Protein AF-0000000082580791 (afdb_homodimer)

Organism: NCBI:txid2716538

Sequence (186 aa):
MAKKKTNEAKNFKKGYESVFDEIDFLFKNIGKEVIEMETKKIFKRAIALELIASKKHNFLYTEPNRNKTGFSVFIFEKTPELLTDLTKLTQHNMAKKKTNEAKNFKKGYESVFDEIDFLFKNIGKEVIEMETKKIFKRAIALELIASKKHNFLYTEPNRNKTGFSVFIFEKTPELLTDLTKLTQHN

Solvent-accessible surface area (backbone atoms only — not comparable to full-atom values): 10630 Å² total; per-residue (Å²): 128,72,73,64,58,56,54,50,52,50,51,50,49,50,51,49,48,51,50,48,48,48,46,46,44,41,38,48,52,50,59,61,47,55,78,68,83,54,69,38,81,40,66,56,59,73,60,46,50,52,47,48,40,64,70,79,54,56,72,68,49,40,44,76,33,88,88,42,85,95,38,52,28,38,35,25,55,55,43,73,67,52,54,54,52,49,51,58,57,52,71,75,99,130,74,76,64,64,59,60,56,56,54,51,55,53,51,55,52,49,53,52,48,49,50,49,48,44,42,39,48,53,52,58,60,49,55,81,67,83,54,69,39,82,38,67,53,60,73,60,46,50,50,47,50,42,64,70,78,52,56,70,67,48,40,43,76,32,88,88,42,84,95,37,54,30,37,34,25,55,55,44,75,67,51,55,53,52,48,51,59,58,53,71,76,98

Structure (mmCIF, N/CA/C/O backbone):
data_AF-0000000082580791-model_v1
#
loop_
_entity.id
_entity.type
_entity.pdbx_description
1 polymer 'Uncharacterized protein'
#
loop_
_atom_site.group_PDB
_atom_site.id
_atom_site.type_symbol
_atom_site.label_atom_id
_atom_site.label_alt_id
_atom_site.label_comp_id
_atom_site.label_asym_id
_atom_site.label_entity_id
_atom_site.label_seq_id
_atom_site.pdbx_PDB_ins_code
_atom_site.Cartn_x
_atom_site.Cartn_y
_atom_site.Cartn_z
_atom_site.occupancy
_atom_site.B_iso_or_equiv
_atom_site.auth_seq_id
_atom_site.auth_comp_id
_atom_site.auth_asym_id
_atom_site.auth_atom_id
_atom_site.pdbx_PDB_model_num
ATOM 1 N N . MET A 1 1 ? -26.594 -65.938 -29.625 1 26.28 1 MET A N 1
ATOM 2 C CA . MET A 1 1 ? -25.344 -65.188 -29.656 1 26.28 1 MET A CA 1
ATOM 3 C C . MET A 1 1 ? -25.594 -63.656 -29.484 1 26.28 1 MET A C 1
ATOM 5 O O . MET A 1 1 ? -24.641 -62.906 -29.312 1 26.28 1 MET A O 1
ATOM 9 N N . ALA A 1 2 ? -26.844 -63.25 -29.578 1 34.88 2 ALA A N 1
ATOM 10 C CA . ALA A 1 2 ? -27.156 -61.812 -29.688 1 34.88 2 ALA A CA 1
ATOM 11 C C . ALA A 1 2 ? -27.203 -61.156 -28.312 1 34.88 2 ALA A C 1
ATOM 13 O O . ALA A 1 2 ? -27.172 -59.938 -28.203 1 34.88 2 ALA A O 1
ATOM 14 N N . LYS A 1 3 ? -27.438 -61.938 -27.344 1 43.88 3 LYS A N 1
ATOM 15 C CA . LYS A 1 3 ? -27.688 -61.312 -26.062 1 43.88 3 LYS A CA 1
ATOM 16 C C . LYS A 1 3 ? -26.391 -60.812 -25.422 1 43.88 3 LYS A C 1
ATOM 18 O O . LYS A 1 3 ? -26.422 -60.188 -24.359 1 43.88 3 LYS A O 1
ATOM 23 N N . LYS A 1 4 ? -25.266 -61.312 -25.828 1 45.91 4 LYS A N 1
ATOM 24 C CA . LYS A 1 4 ? -24.047 -60.938 -25.125 1 45.91 4 LYS A CA 1
ATOM 25 C C . LYS A 1 4 ? -23.578 -59.562 -25.547 1 45.91 4 LYS A C 1
ATOM 27 O O . LYS A 1 4 ? -22.688 -58.969 -24.922 1 45.91 4 LYS A O 1
ATOM 32 N N . LYS A 1 5 ? -23.984 -59.062 -26.781 1 49.91 5 LYS A N 1
ATOM 33 C CA . LYS A 1 5 ? -23.469 -57.75 -27.203 1 49.91 5 LYS A CA 1
ATOM 34 C C . LYS A 1 5 ? -24.094 -56.625 -26.406 1 49.91 5 LYS A C 1
ATOM 36 O O . LYS A 1 5 ? -23.516 -55.531 -26.297 1 49.9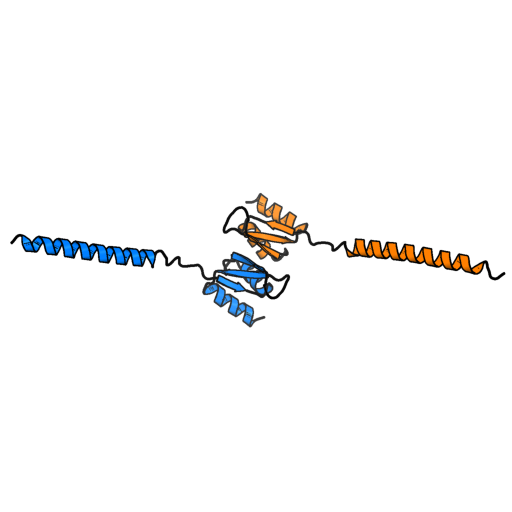1 5 LYS A O 1
ATOM 41 N N . THR A 1 6 ? -25.266 -56.938 -25.891 1 57.41 6 THR A N 1
ATOM 42 C CA . THR A 1 6 ? -25.969 -55.812 -25.312 1 57.41 6 THR A CA 1
ATOM 43 C C . THR A 1 6 ? -25.422 -55.469 -23.922 1 57.41 6 THR A C 1
ATOM 45 O O . THR A 1 6 ? -25.344 -54.312 -23.547 1 57.41 6 THR A O 1
ATOM 48 N N . ASN A 1 7 ? -24.859 -56.5 -23.203 1 52.19 7 ASN A N 1
ATOM 49 C CA . ASN A 1 7 ? -24.344 -56.188 -21.875 1 52.19 7 ASN A CA 1
ATOM 50 C C . ASN A 1 7 ? -23.016 -55.438 -21.953 1 52.19 7 ASN A C 1
ATOM 52 O O . ASN A 1 7 ? -22.719 -54.594 -21.125 1 52.19 7 ASN A O 1
ATOM 56 N N . GLU A 1 8 ? -22.281 -55.812 -23.062 1 50.03 8 GLU A N 1
ATOM 57 C CA . GLU A 1 8 ? -20.969 -55.188 -23.203 1 50.03 8 GLU A CA 1
ATOM 58 C C . GLU A 1 8 ? -21.109 -53.688 -23.547 1 50.03 8 GLU A C 1
ATOM 60 O O . GLU A 1 8 ? -20.375 -52.844 -23.016 1 50.03 8 GLU A O 1
ATOM 65 N N . ALA A 1 9 ? -22.188 -53.375 -24.281 1 55.28 9 ALA A N 1
ATOM 66 C CA . ALA A 1 9 ? -22.406 -51.969 -24.625 1 55.28 9 ALA A CA 1
ATOM 67 C C . ALA A 1 9 ? -22.891 -51.188 -23.406 1 55.28 9 ALA A C 1
ATOM 69 O O . ALA A 1 9 ? -22.5 -50.031 -23.219 1 55.28 9 ALA A O 1
ATOM 70 N N . LYS A 1 10 ? -23.578 -51.875 -22.578 1 55.91 10 LYS A N 1
ATOM 71 C CA . LYS A 1 10 ? -24.047 -51.188 -21.375 1 55.91 10 LYS A CA 1
ATOM 72 C C . LYS A 1 10 ? -22.906 -51.031 -20.359 1 55.91 10 LYS A C 1
ATOM 74 O O . LYS A 1 10 ? -22.797 -50 -19.703 1 55.91 10 LYS A O 1
ATOM 79 N N . ASN A 1 11 ? -22.078 -52.062 -20.266 1 54.59 11 ASN A N 1
ATOM 80 C CA . ASN A 1 11 ? -20.953 -51.938 -19.344 1 54.59 11 ASN A CA 1
ATOM 81 C C . ASN A 1 11 ? -19.906 -50.969 -19.859 1 54.59 11 ASN A C 1
ATOM 83 O O . ASN A 1 11 ? -19.312 -50.219 -19.078 1 54.59 11 ASN A O 1
ATOM 87 N N . PHE A 1 12 ? -19.766 -50.938 -21.234 1 51.72 12 PHE A N 1
ATOM 88 C CA . PHE A 1 12 ? -18.844 -49.969 -21.812 1 51.72 12 PHE A CA 1
ATOM 89 C C . PHE A 1 12 ? -19.375 -48.531 -21.609 1 51.72 12 PHE A C 1
ATOM 91 O O . PHE A 1 12 ? -18.594 -47.625 -21.312 1 51.72 12 PHE A O 1
ATOM 98 N N . LYS A 1 13 ? -20.656 -48.375 -21.703 1 54.16 13 LYS A N 1
ATOM 99 C CA . LYS A 1 13 ? -21.25 -47.062 -21.484 1 54.16 13 LYS A CA 1
ATOM 100 C C . LYS A 1 13 ? -21.172 -46.656 -20.016 1 54.16 13 LYS A C 1
ATOM 102 O O . LYS A 1 13 ? -20.875 -45.5 -19.703 1 54.16 13 LYS A O 1
ATOM 107 N N . LYS A 1 14 ? -21.359 -47.594 -19.156 1 56.81 14 LYS A N 1
ATOM 108 C CA . LYS A 1 14 ? -21.25 -47.312 -17.719 1 56.81 14 LYS A CA 1
ATOM 109 C C . LYS A 1 14 ? -19.797 -47.031 -17.344 1 56.81 14 LYS A C 1
ATOM 111 O O . LYS A 1 14 ? -19.531 -46.125 -16.516 1 56.81 14 LYS A O 1
ATOM 116 N N . GLY A 1 15 ? -18.906 -47.656 -18 1 53.31 15 GLY A N 1
ATOM 117 C CA . GLY A 1 15 ? -17.5 -47.406 -17.75 1 53.31 15 GLY A CA 1
ATOM 118 C C . GLY A 1 15 ? -17.047 -46.031 -18.25 1 53.31 15 GLY A C 1
ATOM 119 O O . GLY A 1 15 ? -16.266 -45.344 -17.594 1 53.31 15 GLY A O 1
ATOM 120 N N . TYR A 1 16 ? -17.656 -45.625 -19.375 1 58.22 16 TYR A N 1
ATOM 121 C CA . TYR A 1 16 ? -17.312 -44.281 -19.906 1 58.22 16 TYR A CA 1
ATOM 122 C C . TYR A 1 16 ? -17.953 -43.188 -19.062 1 58.22 16 TYR A C 1
ATOM 124 O O . TYR A 1 16 ? -17.328 -42.156 -18.797 1 58.22 16 TYR A O 1
ATOM 132 N N . GLU A 1 17 ? -19.094 -43.469 -18.578 1 58.25 17 GLU A N 1
ATOM 133 C CA . GLU A 1 17 ? -19.734 -42.469 -17.734 1 58.25 17 GLU A CA 1
ATOM 134 C C . GLU A 1 17 ? -19.031 -42.344 -16.391 1 58.25 17 GLU A C 1
ATOM 136 O O . GLU A 1 17 ? -18.891 -41.25 -15.859 1 58.25 17 GLU A O 1
ATOM 141 N N . SER A 1 18 ? -18.594 -43.438 -15.922 1 62.22 18 SER A N 1
ATOM 142 C CA . SER A 1 18 ? -17.875 -43.406 -14.648 1 62.22 18 SER A CA 1
ATOM 143 C C . SER A 1 18 ? -16.531 -42.688 -14.805 1 62.22 18 SER A C 1
ATOM 145 O O . SER A 1 18 ? -1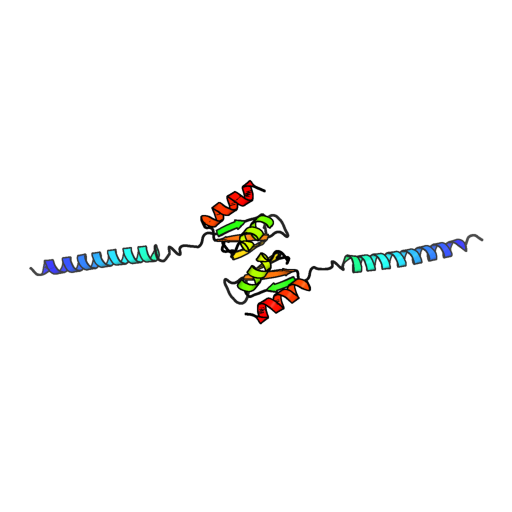6.141 -41.875 -13.945 1 62.22 18 SER A O 1
ATOM 147 N N . VAL A 1 19 ? -15.906 -42.906 -15.984 1 64.44 19 VAL A N 1
ATOM 148 C CA . VAL A 1 19 ? -14.656 -42.188 -16.234 1 64.44 19 VAL A CA 1
ATOM 149 C C . VAL A 1 19 ? -14.93 -40.719 -16.484 1 64.44 19 VAL A C 1
ATOM 151 O O . VAL A 1 19 ? -14.195 -39.844 -16 1 64.44 19 VAL A O 1
ATOM 154 N N . PHE A 1 20 ? -16.016 -40.406 -17.141 1 60.75 20 PHE A N 1
ATOM 155 C CA . PHE A 1 20 ? -16.359 -39 -17.359 1 60.75 20 PHE A CA 1
ATOM 156 C C . PHE A 1 20 ? -16.75 -38.344 -16.047 1 60.75 20 PHE A C 1
ATOM 158 O O . PHE A 1 20 ? -16.391 -37.188 -15.797 1 60.75 2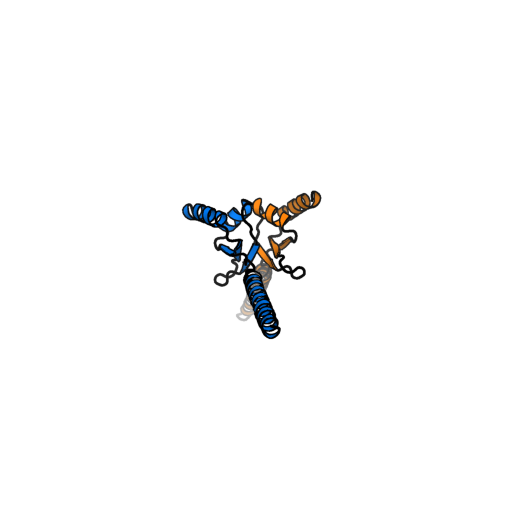0 PHE A O 1
ATOM 165 N N . ASP A 1 21 ? -17.453 -39.031 -15.219 1 58.16 21 ASP A N 1
ATOM 166 C CA . ASP A 1 21 ? -17.797 -38.531 -13.898 1 58.16 21 ASP A CA 1
ATOM 167 C C . ASP A 1 21 ? -16.547 -38.312 -13.055 1 58.16 21 ASP A C 1
ATOM 169 O O . ASP A 1 21 ? -16.438 -37.312 -12.336 1 58.16 21 ASP A O 1
ATOM 173 N N . GLU A 1 22 ? -15.609 -39.188 -13.164 1 59.72 22 GLU A N 1
ATOM 174 C CA . GLU A 1 22 ? -14.359 -39.031 -12.43 1 59.72 22 GLU A CA 1
ATOM 175 C C . GLU A 1 22 ? -13.547 -37.875 -12.992 1 59.72 22 GLU A C 1
ATOM 177 O O . GLU A 1 22 ? -12.953 -37.094 -12.234 1 59.72 22 GLU A O 1
ATOM 182 N N . ILE A 1 23 ? -13.562 -37.719 -14.281 1 62.25 23 ILE A N 1
ATOM 183 C CA . ILE A 1 23 ? -12.875 -36.594 -14.898 1 62.25 23 ILE A CA 1
ATOM 184 C C . ILE A 1 23 ? -13.625 -35.281 -14.57 1 62.25 23 ILE A C 1
ATOM 186 O O . ILE A 1 23 ? -13.008 -34.281 -14.25 1 62.25 23 ILE A O 1
ATOM 190 N N . ASP A 1 24 ? -14.906 -35.344 -14.656 1 56.62 24 ASP A N 1
ATOM 191 C CA . ASP A 1 24 ? -15.695 -34.188 -14.242 1 56.62 24 ASP A CA 1
ATOM 192 C C . ASP A 1 24 ? -15.453 -33.844 -12.773 1 56.62 24 ASP A C 1
ATOM 194 O O . ASP A 1 24 ? -15.328 -32.656 -12.414 1 56.62 24 ASP A O 1
ATOM 198 N N . PHE A 1 25 ? -15.461 -34.875 -11.977 1 54.06 25 PHE A N 1
ATOM 199 C CA . PHE A 1 25 ? -15.109 -34.688 -10.578 1 54.06 25 PHE A CA 1
ATOM 200 C C . PHE A 1 25 ? -13.703 -34.125 -10.445 1 54.06 25 PHE A C 1
ATOM 202 O O . PHE A 1 25 ? -13.477 -33.219 -9.648 1 54.06 25 PHE A O 1
ATOM 209 N N . LEU A 1 26 ? -12.742 -34.719 -11.109 1 58.12 26 LEU A N 1
ATOM 210 C CA . LEU A 1 26 ? -11.391 -34.188 -11.094 1 58.12 26 LEU A CA 1
ATOM 211 C C . LEU A 1 26 ? -11.367 -32.75 -11.625 1 58.12 26 LEU A C 1
ATOM 213 O O . LEU A 1 26 ? -10.703 -31.891 -11.055 1 58.12 26 LEU A O 1
ATOM 217 N N . PHE A 1 27 ? -12.031 -32.656 -12.695 1 58.5 27 PHE A N 1
ATOM 218 C CA . PHE A 1 27 ? -12.094 -31.297 -13.242 1 58.5 27 PHE A CA 1
ATOM 219 C C . PHE A 1 27 ? -12.797 -30.344 -12.266 1 58.5 27 PHE A C 1
ATOM 221 O O . PHE A 1 27 ? -12.375 -29.203 -12.102 1 58.5 27 PHE A O 1
ATOM 228 N N . LYS A 1 28 ? -13.938 -30.844 -11.797 1 54.62 28 LYS A N 1
ATOM 229 C CA . LYS A 1 28 ? -14.602 -30.062 -10.766 1 54.62 28 LYS A CA 1
ATOM 230 C C . LYS A 1 28 ? -13.719 -29.906 -9.531 1 54.62 28 LYS A C 1
ATOM 232 O O . LYS A 1 28 ? -13.68 -28.844 -8.914 1 54.62 28 LYS A O 1
ATOM 237 N N . ASN A 1 29 ? -13.195 -31.062 -9.133 1 56.09 29 ASN A N 1
ATOM 238 C CA . ASN A 1 29 ? -12.203 -30.969 -8.07 1 56.09 29 ASN A CA 1
ATOM 239 C C . ASN A 1 29 ? -10.945 -30.234 -8.531 1 56.09 29 ASN A C 1
ATOM 241 O O . ASN A 1 29 ? -10.32 -29.516 -7.758 1 56.09 29 ASN A O 1
ATOM 245 N N . ILE A 1 30 ? -10.43 -30.672 -9.664 1 55.66 30 ILE A N 1
ATOM 246 C CA . ILE A 1 30 ? -9.344 -29.891 -10.258 1 55.66 30 ILE A CA 1
ATOM 247 C C . ILE A 1 30 ? -9.859 -28.5 -10.633 1 55.66 30 ILE A C 1
ATOM 249 O O . ILE A 1 30 ? -9.141 -27.516 -10.469 1 55.66 30 ILE A O 1
ATOM 253 N N . GLY A 1 31 ? -10.969 -28.484 -11.383 1 50.53 31 GLY A N 1
ATOM 254 C CA . GLY A 1 31 ? -11.602 -27.203 -11.688 1 50.53 31 GLY A CA 1
ATOM 255 C C . GLY A 1 31 ? -11.805 -26.328 -10.469 1 50.53 31 GLY A C 1
ATOM 256 O O . GLY A 1 31 ? -11.734 -25.109 -10.562 1 50.53 31 GLY A O 1
ATOM 257 N N . LYS A 1 32 ? -12.43 -27.016 -9.469 1 50.62 32 LYS A N 1
ATOM 258 C CA . LYS A 1 32 ? -12.578 -26.219 -8.25 1 50.62 32 LYS A CA 1
ATOM 259 C C . LYS A 1 32 ? -11.227 -26.016 -7.57 1 50.62 32 LYS A C 1
ATOM 261 O O . LYS A 1 32 ? -11.156 -25.453 -6.469 1 50.62 32 LYS A O 1
ATOM 266 N N . GLU A 1 33 ? -10.148 -26.828 -7.848 1 46.97 33 GLU A N 1
ATOM 267 C CA . GLU A 1 33 ? -8.852 -26.438 -7.309 1 46.97 33 GLU A CA 1
ATOM 268 C C . GLU A 1 33 ? -8.484 -25.016 -7.754 1 46.97 33 GLU A C 1
ATOM 270 O O . GLU A 1 33 ? -7.91 -24.828 -8.828 1 46.97 33 GLU A O 1
ATOM 275 N N . VAL A 1 34 ? -9.359 -24.125 -7.953 1 50.78 34 VAL A N 1
ATOM 276 C CA . VAL A 1 34 ? -8.945 -22.719 -8.031 1 50.78 34 VAL A CA 1
ATOM 277 C C . VAL A 1 34 ? -7.758 -22.484 -7.094 1 50.78 34 VAL A C 1
ATOM 279 O O . VAL A 1 34 ? -7.883 -22.625 -5.875 1 50.78 34 VAL A O 1
ATOM 282 N N . ILE A 1 35 ? -6.625 -23.125 -7.473 1 60.12 35 ILE A N 1
ATOM 283 C CA . ILE A 1 35 ? -5.465 -22.797 -6.656 1 60.12 35 ILE A CA 1
ATOM 284 C C . ILE A 1 35 ? -5.617 -21.375 -6.086 1 60.12 35 ILE A C 1
ATOM 286 O O . ILE A 1 35 ? -5.496 -20.391 -6.812 1 60.12 35 ILE A O 1
ATOM 290 N N . GLU A 1 36 ? -6.531 -21.297 -5.129 1 77.19 36 GLU A N 1
ATOM 291 C CA . GLU A 1 36 ? -6.742 -20.031 -4.426 1 77.19 36 GLU A CA 1
ATOM 292 C C . GLU A 1 36 ? -5.418 -19.453 -3.932 1 77.19 36 GLU A C 1
ATOM 294 O O . GLU A 1 36 ? -4.578 -20.172 -3.396 1 77.19 36 GLU A O 1
ATOM 299 N N . MET A 1 37 ? -5.039 -18.297 -4.422 1 88.75 37 MET A N 1
ATOM 300 C CA . MET A 1 37 ? -3.865 -17.578 -3.947 1 88.75 37 MET A CA 1
ATOM 301 C C . MET A 1 37 ? -3.912 -17.391 -2.434 1 88.75 37 MET A C 1
ATOM 303 O O . MET A 1 37 ? -4.926 -16.938 -1.89 1 88.75 37 MET A O 1
ATOM 307 N N . GLU A 1 38 ? -2.912 -18.078 -1.712 1 95.06 38 GLU A N 1
ATOM 308 C CA . GLU A 1 38 ? -2.805 -17.828 -0.278 1 95.06 38 GLU A CA 1
ATOM 309 C C . GLU A 1 38 ? -2.195 -16.453 0.002 1 95.06 38 GLU A C 1
ATOM 311 O O . GLU A 1 38 ? -1.345 -15.977 -0.755 1 95.06 38 GLU A O 1
ATOM 316 N N . THR A 1 39 ? -2.635 -15.812 1.112 1 97.44 39 THR A N 1
ATOM 317 C CA . THR A 1 39 ? -2.121 -14.492 1.46 1 97.44 39 THR A CA 1
ATOM 318 C C . THR A 1 39 ? -1.415 -14.523 2.812 1 97.44 39 THR A C 1
ATOM 320 O O . THR A 1 39 ? -1.589 -15.469 3.586 1 97.44 39 THR A O 1
ATOM 323 N N . LYS A 1 40 ? -0.536 -13.609 3.016 1 98.31 40 LYS A N 1
ATOM 324 C CA . LYS A 1 40 ? 0.157 -13.352 4.273 1 98.31 40 LYS A CA 1
ATOM 325 C C . LYS A 1 40 ? -0.094 -11.922 4.75 1 98.31 40 LYS A C 1
ATOM 327 O O . LYS A 1 40 ? 0.072 -10.969 3.984 1 98.31 40 LYS A O 1
ATOM 332 N N . LYS A 1 41 ? -0.558 -11.781 5.977 1 98.44 41 LYS A N 1
ATOM 333 C CA . LYS A 1 41 ? -0.755 -10.477 6.609 1 98.44 41 LYS A CA 1
ATOM 334 C C . LYS A 1 41 ? 0.519 -10.008 7.305 1 98.44 41 LYS A C 1
ATOM 336 O O . LYS A 1 41 ? 1.145 -10.766 8.047 1 98.44 41 LYS A O 1
ATOM 341 N N . ILE A 1 42 ? 0.892 -8.789 7.066 1 98.31 42 ILE A N 1
ATOM 342 C CA . ILE A 1 42 ? 2.025 -8.156 7.734 1 98.31 42 ILE A CA 1
ATOM 343 C C . ILE A 1 42 ? 1.554 -6.914 8.484 1 98.31 42 ILE A C 1
ATOM 345 O O . ILE A 1 42 ? 1.043 -5.969 7.879 1 98.31 42 ILE A O 1
ATOM 349 N N . PHE A 1 43 ? 1.813 -6.879 9.781 1 97.06 43 PHE A N 1
ATOM 350 C CA . PHE A 1 43 ? 1.244 -5.852 10.648 1 97.06 43 PHE A CA 1
ATOM 351 C C . PHE A 1 43 ? 2.217 -4.691 10.82 1 97.06 43 PHE A C 1
ATOM 353 O O . PHE A 1 43 ? 1.8 -3.545 11 1 97.06 43 PHE A O 1
ATOM 360 N N . LYS A 1 44 ? 3.41 -4.984 10.898 1 96.94 44 LYS A N 1
ATOM 361 C CA . LYS A 1 44 ? 4.395 -3.926 11.102 1 96.94 44 LYS A CA 1
ATOM 362 C C . LYS A 1 44 ? 4.641 -3.15 9.805 1 96.94 44 LYS A C 1
ATOM 364 O O . LYS A 1 44 ? 5.195 -3.693 8.852 1 96.94 44 LYS A O 1
ATOM 369 N N . ARG A 1 45 ? 4.305 -1.922 9.75 1 97.19 45 ARG A N 1
ATOM 370 C CA . ARG A 1 45 ? 4.363 -1.051 8.578 1 97.19 45 ARG A CA 1
ATOM 371 C C . ARG A 1 45 ? 5.781 -0.959 8.031 1 97.19 45 ARG A C 1
ATOM 373 O O . ARG A 1 45 ? 5.996 -1.052 6.82 1 97.19 45 ARG A O 1
ATOM 380 N N . ALA A 1 46 ? 6.781 -0.768 8.898 1 96.38 46 ALA A N 1
ATOM 381 C CA . ALA A 1 46 ? 8.164 -0.615 8.453 1 96.38 46 ALA A CA 1
ATOM 382 C C . ALA A 1 46 ? 8.625 -1.841 7.672 1 96.38 46 ALA A C 1
ATOM 384 O O . ALA A 1 46 ? 9.297 -1.712 6.645 1 96.38 46 ALA A O 1
ATOM 385 N N . ILE A 1 47 ? 8.289 -3.018 8.07 1 97.31 47 ILE A N 1
ATOM 386 C CA . ILE A 1 47 ? 8.648 -4.266 7.41 1 97.31 47 ILE A CA 1
ATOM 387 C C . ILE A 1 47 ? 7.918 -4.371 6.07 1 97.31 47 ILE A C 1
ATOM 389 O O . ILE A 1 47 ? 8.523 -4.723 5.055 1 97.31 47 ILE A O 1
ATOM 393 N N . ALA A 1 48 ? 6.625 -4.066 6.059 1 98.25 48 ALA A N 1
ATOM 394 C CA . ALA A 1 48 ? 5.824 -4.141 4.836 1 98.25 48 ALA A CA 1
ATOM 395 C C . ALA A 1 48 ? 6.379 -3.219 3.758 1 98.25 48 ALA A C 1
ATOM 397 O O . ALA A 1 48 ? 6.512 -3.617 2.598 1 98.25 48 ALA 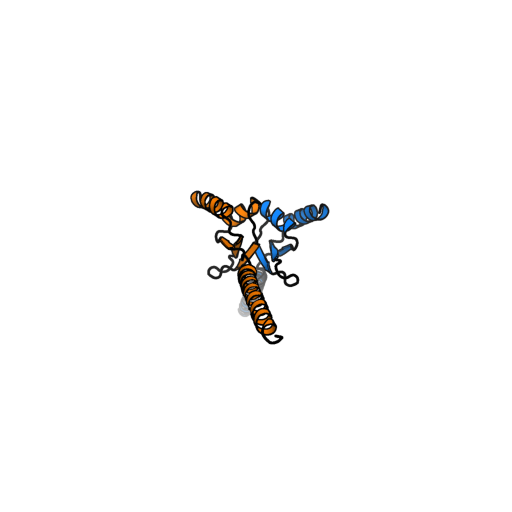A O 1
ATOM 398 N N . LEU A 1 49 ? 6.699 -1.979 4.164 1 98.19 49 LEU A N 1
ATOM 399 C CA . LEU A 1 49 ? 7.191 -1.009 3.191 1 98.19 49 LEU A CA 1
ATOM 400 C C . LEU A 1 49 ? 8.547 -1.44 2.631 1 98.19 49 LEU A C 1
ATOM 402 O O . LEU A 1 49 ? 8.844 -1.191 1.46 1 98.19 49 LEU A O 1
ATOM 406 N N . GLU A 1 50 ? 9.375 -2.061 3.436 1 97.62 50 GLU A N 1
ATOM 407 C CA . GLU A 1 50 ? 10.641 -2.607 2.943 1 97.62 50 GLU A CA 1
ATOM 408 C C . GLU A 1 50 ? 10.398 -3.723 1.93 1 97.62 50 GLU A C 1
ATOM 410 O O . GLU A 1 50 ? 11.07 -3.789 0.9 1 97.62 50 GLU A O 1
ATOM 415 N N . LEU A 1 51 ? 9.508 -4.586 2.182 1 98.25 51 LEU A N 1
ATOM 416 C CA . LEU A 1 51 ? 9.164 -5.68 1.276 1 98.25 51 LEU A CA 1
ATOM 417 C C . LEU A 1 51 ? 8.625 -5.145 -0.045 1 98.25 51 LEU A C 1
ATOM 419 O O . LEU A 1 51 ? 8.961 -5.668 -1.112 1 98.25 51 LEU A O 1
ATOM 423 N N . ILE A 1 52 ? 7.781 -4.07 -0.019 1 98.5 52 ILE A N 1
ATOM 424 C CA . ILE A 1 52 ? 7.258 -3.463 -1.237 1 98.5 52 ILE A CA 1
ATOM 425 C C . ILE A 1 52 ? 8.398 -2.836 -2.033 1 98.5 52 ILE A C 1
ATOM 427 O O . ILE A 1 52 ? 8.492 -3.014 -3.25 1 98.5 52 ILE A O 1
ATOM 431 N N . ALA A 1 53 ? 9.289 -2.191 -1.326 1 97.69 53 ALA A N 1
ATOM 432 C CA . ALA A 1 53 ? 10.391 -1.482 -1.968 1 97.69 53 ALA A CA 1
ATOM 433 C C . ALA A 1 53 ? 11.336 -2.457 -2.664 1 97.69 53 ALA A C 1
ATOM 435 O O . ALA A 1 53 ? 11.992 -2.102 -3.646 1 97.69 53 ALA A O 1
ATOM 436 N N . SER A 1 54 ? 11.383 -3.648 -2.201 1 96.88 54 SER A N 1
ATOM 437 C CA . SER A 1 54 ? 12.281 -4.641 -2.783 1 96.88 54 SER A CA 1
ATOM 438 C C . SER A 1 54 ? 11.828 -5.035 -4.188 1 96.88 54 SER A C 1
ATOM 440 O O . SER A 1 54 ? 12.602 -5.613 -4.953 1 96.88 54 SER A O 1
ATOM 442 N N . LYS A 1 55 ? 10.516 -4.887 -4.5 1 96.06 55 LYS A N 1
ATOM 443 C CA . LYS A 1 55 ? 9.906 -5.188 -5.793 1 96.06 55 LYS A CA 1
ATOM 444 C C . LYS A 1 55 ? 9.93 -6.688 -6.074 1 96.06 55 LYS A C 1
ATOM 446 O O . LYS A 1 55 ? 9.742 -7.109 -7.215 1 96.06 55 LYS A O 1
ATOM 451 N N . LYS A 1 56 ? 10.125 -7.52 -5.043 1 97.31 56 LYS A N 1
ATOM 452 C CA . LYS A 1 56 ? 10.266 -8.969 -5.184 1 97.31 56 LYS A CA 1
ATOM 453 C C . LYS A 1 56 ? 8.961 -9.68 -4.832 1 97.31 56 LYS A C 1
ATOM 455 O O . LYS A 1 56 ? 8.766 -10.844 -5.188 1 97.31 56 LYS A O 1
ATOM 460 N N . HIS A 1 57 ? 8.172 -9.023 -4.129 1 98.38 57 HIS A N 1
ATOM 461 C CA . HIS A 1 57 ? 6.992 -9.656 -3.551 1 98.38 57 HIS A CA 1
ATOM 462 C C . HIS A 1 57 ? 5.707 -9.008 -4.055 1 98.38 57 HIS A C 1
ATOM 464 O O . HIS A 1 57 ? 5.691 -7.812 -4.355 1 98.38 57 HIS A O 1
ATOM 470 N N . ASN A 1 58 ? 4.695 -9.789 -4.18 1 97.44 58 ASN A N 1
ATOM 471 C CA . ASN A 1 58 ? 3.414 -9.305 -4.68 1 97.44 58 ASN A CA 1
ATOM 472 C C . ASN A 1 58 ? 2.572 -8.695 -3.566 1 97.44 58 ASN A C 1
ATOM 474 O O . ASN A 1 58 ? 1.834 -9.406 -2.879 1 97.44 58 ASN A O 1
ATOM 478 N N . PHE A 1 59 ? 2.77 -7.418 -3.418 1 98.62 59 PHE A N 1
ATOM 479 C CA . PHE A 1 59 ? 1.881 -6.664 -2.541 1 98.62 59 PHE A CA 1
ATOM 480 C C . PHE A 1 59 ? 0.503 -6.508 -3.172 1 98.62 59 PHE A C 1
ATOM 482 O O . PHE A 1 59 ? 0.387 -6.105 -4.332 1 98.62 59 PHE A O 1
ATOM 489 N N . LEU A 1 60 ? -0.529 -6.797 -2.461 1 97.38 60 LEU A N 1
ATOM 490 C CA . LEU A 1 60 ? -1.869 -6.828 -3.037 1 97.38 60 LEU A CA 1
ATOM 491 C C . LEU A 1 60 ? -2.668 -5.594 -2.627 1 97.38 60 LEU A C 1
ATOM 493 O O . LEU A 1 60 ? -3.088 -4.809 -3.479 1 97.38 60 LEU A O 1
ATOM 497 N N . TYR A 1 61 ? -2.963 -5.395 -1.395 1 97.81 61 TYR A N 1
ATOM 498 C CA . TYR A 1 61 ? -3.75 -4.293 -0.851 1 97.81 61 TYR A CA 1
ATOM 499 C C . TYR A 1 61 ? -3.557 -4.18 0.657 1 97.81 61 TYR A C 1
ATOM 501 O O . TYR A 1 61 ? -2.756 -4.91 1.244 1 97.81 61 TYR A O 1
ATOM 509 N N . THR A 1 62 ? -4.152 -3.184 1.267 1 98.5 62 THR A N 1
ATOM 510 C CA . THR A 1 62 ? -4.199 -3.07 2.721 1 98.5 62 THR A CA 1
ATOM 511 C C . THR A 1 62 ? -5.633 -3.223 3.227 1 98.5 62 THR A C 1
ATOM 513 O O . THR A 1 62 ? -6.586 -3.051 2.465 1 98.5 62 THR A O 1
ATOM 516 N N . GLU A 1 63 ? -5.773 -3.602 4.445 1 96.69 63 GLU A N 1
ATOM 517 C CA . GLU A 1 63 ? -7.031 -3.562 5.188 1 96.69 63 GLU A CA 1
ATOM 518 C C . GLU A 1 63 ? -6.863 -2.83 6.516 1 96.69 63 GLU A C 1
ATOM 520 O O . GLU A 1 63 ? -5.766 -2.797 7.078 1 96.69 63 GLU A O 1
ATOM 525 N N . PRO A 1 64 ? -7.93 -2.18 6.98 1 95 64 PRO A N 1
ATOM 526 C CA . PRO A 1 64 ? -7.828 -1.601 8.32 1 95 64 PRO A CA 1
ATOM 527 C C . PRO A 1 64 ? -7.516 -2.645 9.398 1 95 64 PRO A C 1
ATOM 529 O O . PRO A 1 64 ? -8.023 -3.766 9.336 1 95 64 PRO A O 1
ATOM 532 N N . ASN A 1 65 ? -6.566 -2.215 10.289 1 95.94 65 ASN A N 1
ATOM 533 C CA . ASN A 1 65 ? -6.375 -3.047 11.477 1 95.94 65 ASN A CA 1
ATOM 534 C C . ASN A 1 65 ? -7.609 -3.037 12.375 1 95.94 65 ASN A C 1
ATOM 536 O O . ASN A 1 65 ? -8.031 -1.978 12.836 1 95.94 65 ASN A O 1
ATOM 540 N N . ARG A 1 66 ? -8.141 -4.141 12.562 1 93.31 66 ARG A N 1
ATOM 541 C CA . ARG A 1 66 ? -9.398 -4.23 13.289 1 93.31 66 ARG A CA 1
ATOM 542 C C . ARG A 1 66 ? -9.203 -3.969 14.781 1 93.31 66 ARG A C 1
ATOM 544 O O . ARG A 1 66 ? -10.133 -3.561 15.477 1 93.31 66 ARG A O 1
ATOM 551 N N . ASN A 1 67 ? -7.977 -4.156 15.25 1 92.38 67 ASN A N 1
ATOM 552 C CA . ASN A 1 67 ? -7.688 -4.023 16.672 1 92.38 67 ASN A CA 1
ATOM 553 C C . ASN A 1 67 ? -7.082 -2.66 17 1 92.38 67 ASN A C 1
ATOM 555 O O . ASN A 1 67 ? -7.086 -2.232 18.156 1 92.38 67 ASN A O 1
ATOM 559 N N . LYS A 1 68 ? -6.461 -2.041 16.078 1 91.94 68 LYS A N 1
ATOM 560 C CA . LYS A 1 68 ? -5.797 -0.752 16.25 1 91.94 68 LYS A CA 1
ATOM 561 C C . LYS A 1 68 ? -6.254 0.255 15.203 1 91.94 68 LYS A C 1
ATOM 563 O O . LYS A 1 68 ? -5.758 0.247 14.07 1 91.94 68 LYS A O 1
ATOM 568 N N . THR A 1 69 ? -7.062 1.147 15.703 1 90 69 THR A N 1
ATOM 569 C CA . THR A 1 69 ? -7.617 2.16 14.812 1 90 69 THR A CA 1
ATOM 570 C C . THR A 1 69 ? -6.508 3.01 14.203 1 90 69 THR A C 1
ATOM 572 O O . THR A 1 69 ? -5.562 3.398 14.898 1 90 69 THR A O 1
ATOM 575 N N . GLY A 1 70 ? -6.578 3.33 12.922 1 89.25 70 GLY A N 1
ATOM 576 C CA . GLY A 1 70 ? -5.617 4.195 12.25 1 89.25 70 GLY A CA 1
ATOM 577 C C . GLY A 1 70 ? -4.445 3.439 11.656 1 89.25 70 GLY A C 1
ATOM 578 O O . GLY A 1 70 ? -3.625 4.02 10.945 1 89.25 70 GLY A O 1
ATOM 579 N N . PHE A 1 71 ? -4.473 2.141 12.008 1 94.12 71 PHE A N 1
ATOM 580 C CA . PHE A 1 71 ? -3.396 1.324 11.453 1 94.12 71 PHE A CA 1
ATOM 581 C C . PHE A 1 71 ? -3.918 0.407 10.359 1 94.12 71 PHE A C 1
ATOM 583 O O . PHE A 1 71 ? -5.098 0.041 10.352 1 94.12 71 PHE A O 1
ATOM 590 N N . SER A 1 72 ? -3.088 0.131 9.453 1 96.19 72 SER A N 1
ATOM 591 C CA . SER A 1 72 ? -3.41 -0.761 8.344 1 96.19 72 SER A CA 1
ATOM 592 C C . SER A 1 72 ? -2.59 -2.045 8.414 1 96.19 72 SER A C 1
ATOM 594 O O . SER A 1 72 ? -1.457 -2.041 8.898 1 96.19 72 SER A O 1
ATOM 596 N N . VAL A 1 73 ? -3.201 -3.121 7.969 1 98.62 73 VAL A N 1
ATOM 597 C CA . VAL A 1 73 ? -2.545 -4.406 7.738 1 98.62 73 VAL A CA 1
ATOM 598 C C . VAL A 1 73 ? -2.234 -4.566 6.25 1 98.62 73 VAL A C 1
ATOM 600 O O . VAL A 1 73 ? -3.07 -4.258 5.398 1 98.62 73 VAL A O 1
ATOM 603 N N . PHE A 1 74 ? -1.02 -5.02 5.91 1 98.62 74 PHE A N 1
ATOM 604 C CA . PHE A 1 74 ? -0.563 -5.172 4.535 1 98.62 74 PHE A CA 1
ATOM 605 C C . PHE A 1 74 ? -0.7 -6.621 4.078 1 98.62 74 PHE A C 1
ATOM 607 O O . PHE A 1 74 ? -0.216 -7.535 4.746 1 98.62 74 PHE A O 1
ATOM 614 N N . ILE A 1 75 ? -1.393 -6.824 2.93 1 98.5 75 ILE A N 1
ATOM 615 C CA . ILE A 1 75 ? -1.686 -8.156 2.416 1 98.5 75 ILE A CA 1
ATOM 616 C C . ILE A 1 75 ? -0.782 -8.461 1.225 1 98.5 75 ILE A C 1
ATOM 618 O O . ILE A 1 75 ? -0.791 -7.738 0.228 1 98.5 75 ILE A O 1
ATOM 622 N N . PHE A 1 76 ? 0.026 -9.5 1.398 1 98.69 76 PHE A N 1
ATOM 623 C CA . PHE A 1 76 ? 0.897 -10.008 0.343 1 98.69 76 PHE A CA 1
ATOM 624 C C . PHE A 1 76 ? 0.449 -11.391 -0.115 1 98.69 76 PHE A C 1
ATOM 626 O O . PHE A 1 76 ? -0.212 -12.117 0.633 1 98.69 76 PHE A O 1
ATOM 633 N N . GLU A 1 77 ? 0.802 -11.664 -1.342 1 97.06 77 GLU A N 1
ATOM 634 C CA . GLU A 1 77 ? 0.792 -13.07 -1.72 1 97.06 77 GLU A CA 1
ATOM 635 C C . GLU A 1 77 ? 1.794 -13.867 -0.892 1 97.06 77 GLU A C 1
ATOM 637 O O . GLU A 1 77 ? 2.943 -13.453 -0.728 1 97.06 77 GLU A O 1
ATOM 642 N N . LYS A 1 78 ? 1.33 -14.961 -0.345 1 97.62 78 LYS A N 1
ATOM 643 C CA . LYS A 1 78 ? 2.205 -15.82 0.445 1 97.62 78 LYS A CA 1
ATOM 644 C C . LYS A 1 78 ? 3.055 -16.719 -0.455 1 97.62 78 LYS A C 1
ATOM 646 O O . LYS A 1 78 ? 2.527 -17.562 -1.168 1 97.62 78 LYS A O 1
ATOM 651 N N . THR A 1 79 ? 4.293 -16.578 -0.512 1 97.31 79 THR A N 1
ATOM 652 C CA . THR A 1 79 ? 5.254 -17.422 -1.227 1 97.31 79 THR A CA 1
ATOM 653 C C . THR A 1 79 ? 6.391 -17.844 -0.302 1 97.31 79 THR A C 1
ATOM 655 O O . THR A 1 79 ? 6.641 -17.203 0.72 1 97.31 79 THR A O 1
ATOM 658 N N . PRO A 1 80 ? 7.031 -18.891 -0.645 1 97.25 80 PRO A N 1
ATOM 659 C CA . PRO A 1 80 ? 8.195 -19.297 0.15 1 97.25 80 PRO A CA 1
ATOM 660 C C . PRO A 1 80 ? 9.258 -18.203 0.23 1 97.25 80 PRO A C 1
ATOM 662 O O . PRO A 1 80 ? 9.883 -18.016 1.278 1 97.25 80 PRO A O 1
ATOM 665 N N . GLU A 1 81 ? 9.5 -17.438 -0.829 1 98 81 GLU A N 1
ATOM 666 C CA . GLU A 1 81 ? 10.469 -16.344 -0.862 1 98 81 GLU A CA 1
ATOM 667 C C . GLU A 1 81 ? 10.078 -15.227 0.108 1 98 81 GLU A C 1
ATOM 669 O O . GLU A 1 81 ? 10.938 -14.68 0.802 1 98 81 GLU A O 1
ATOM 674 N N . LEU A 1 82 ? 8.781 -14.891 0.147 1 98.31 82 LEU A N 1
ATOM 675 C CA . LEU A 1 82 ? 8.312 -13.875 1.085 1 98.31 82 LEU A CA 1
ATOM 676 C C . LEU A 1 82 ? 8.594 -14.297 2.523 1 98.31 82 LEU A C 1
ATOM 678 O O . LEU A 1 82 ? 9.078 -13.5 3.326 1 98.31 82 LEU A O 1
ATOM 682 N N . LEU A 1 83 ? 8.289 -15.539 2.779 1 97.81 83 LEU A N 1
ATOM 683 C CA . LEU A 1 83 ? 8.453 -16.031 4.141 1 97.81 83 LEU A CA 1
ATOM 684 C C . LEU A 1 83 ? 9.914 -16.016 4.559 1 97.81 83 LEU A C 1
ATOM 686 O O . LEU A 1 83 ? 10.234 -15.688 5.703 1 97.81 83 LEU A O 1
ATOM 690 N N . THR A 1 84 ? 10.789 -16.375 3.699 1 97.38 84 THR A N 1
ATOM 691 C CA . THR A 1 84 ? 12.227 -16.328 3.955 1 97.38 84 THR A CA 1
ATOM 692 C C . THR A 1 84 ? 12.68 -14.898 4.254 1 97.38 84 THR A C 1
ATOM 694 O O . THR A 1 84 ? 13.383 -14.664 5.238 1 97.38 84 THR A O 1
ATOM 697 N N . ASP A 1 85 ? 12.258 -13.938 3.471 1 97.5 85 ASP A N 1
ATOM 698 C CA . ASP A 1 85 ? 12.672 -12.555 3.654 1 97.5 85 ASP A CA 1
ATOM 699 C C . ASP A 1 85 ? 12.07 -11.961 4.926 1 97.5 85 ASP A C 1
ATOM 701 O O . ASP A 1 85 ? 12.711 -11.156 5.609 1 97.5 85 ASP A O 1
ATOM 705 N N . LEU A 1 86 ? 10.859 -12.328 5.25 1 97.12 86 LEU A N 1
ATOM 706 C CA . LEU A 1 86 ? 10.234 -11.898 6.496 1 97.12 86 LEU A CA 1
ATOM 707 C C . LEU A 1 86 ? 11.047 -12.352 7.703 1 97.12 86 LEU A C 1
ATOM 709 O O . LEU A 1 86 ? 11.258 -11.578 8.641 1 97.12 86 LEU A O 1
ATOM 713 N N . THR A 1 87 ? 11.477 -13.562 7.645 1 95.88 87 THR A N 1
ATOM 714 C CA . THR A 1 87 ? 12.266 -14.102 8.742 1 95.88 87 THR A CA 1
ATOM 715 C C . THR A 1 87 ? 13.555 -13.305 8.93 1 95.88 87 THR A C 1
ATOM 717 O O . THR A 1 87 ? 13.938 -12.977 10.055 1 95.88 87 THR A O 1
ATOM 720 N N . LYS A 1 88 ? 14.219 -12.953 7.914 1 95.25 88 LYS A N 1
ATOM 721 C CA . LYS A 1 88 ? 15.453 -12.172 7.969 1 95.25 88 LYS A CA 1
ATOM 722 C C . LYS A 1 88 ? 15.203 -10.789 8.555 1 95.25 88 LYS A C 1
ATOM 724 O O . LYS A 1 88 ? 15.992 -10.297 9.367 1 95.25 88 LYS A O 1
ATOM 729 N N . LEU A 1 89 ? 14.062 -10.156 8.133 1 94.56 89 LEU A N 1
ATOM 730 C CA . LEU A 1 89 ? 13.758 -8.789 8.531 1 94.56 89 LEU A CA 1
ATOM 731 C C . LEU A 1 89 ? 13.312 -8.734 9.992 1 94.56 89 LEU A C 1
ATOM 733 O O . LEU A 1 89 ? 13.523 -7.723 10.672 1 94.56 89 LEU A O 1
ATOM 737 N N . THR A 1 90 ? 12.758 -9.781 10.422 1 90.75 90 THR A N 1
ATOM 738 C CA . THR A 1 90 ? 12.219 -9.75 11.773 1 90.75 90 THR A CA 1
ATOM 739 C C . THR A 1 90 ? 13.266 -10.219 12.789 1 90.75 90 THR A C 1
ATOM 741 O O . THR A 1 90 ? 13.133 -9.977 13.984 1 90.75 90 THR A O 1
ATOM 744 N N . GLN A 1 91 ? 14.188 -10.984 12.359 1 86.06 91 GLN A N 1
ATOM 745 C CA . GLN A 1 91 ? 15.281 -11.359 13.242 1 86.06 91 GLN A CA 1
ATOM 746 C C . GLN A 1 91 ? 16.172 -10.164 13.57 1 86.06 91 GLN A C 1
ATOM 748 O O . GLN A 1 91 ? 16.75 -10.094 14.648 1 86.06 91 GLN A O 1
ATOM 753 N N . HIS A 1 92 ? 16.281 -9.219 12.781 1 66 92 HIS A N 1
ATOM 754 C CA . HIS A 1 92 ? 17.172 -8.086 12.969 1 66 92 HIS A CA 1
ATOM 755 C C . HIS 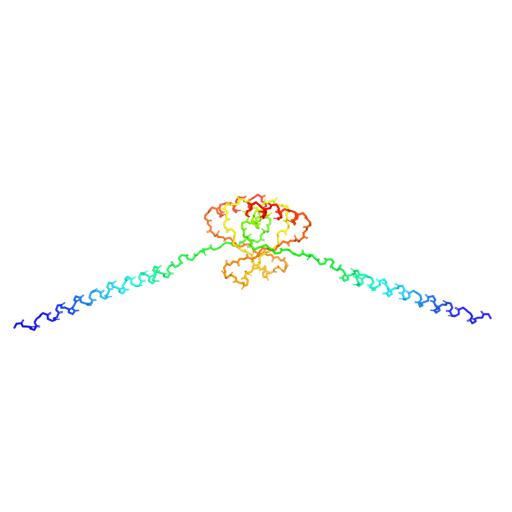A 1 92 ? 16.438 -6.895 13.578 1 66 92 HIS A C 1
ATOM 757 O O . HIS A 1 92 ? 17.062 -5.918 14 1 66 92 HIS A O 1
ATOM 763 N N . ASN A 1 93 ? 15.164 -6.895 13.609 1 54.59 93 ASN A N 1
ATOM 764 C CA . ASN A 1 93 ? 14.469 -5.773 14.242 1 54.59 93 ASN A CA 1
ATOM 765 C C . ASN A 1 93 ? 13.953 -6.145 15.633 1 54.59 93 ASN A C 1
ATOM 767 O O . ASN A 1 93 ? 13.461 -7.258 15.836 1 54.59 93 ASN A O 1
ATOM 771 N N . MET B 1 1 ? -20.469 57.5 48.156 1 25.41 1 MET B N 1
ATOM 772 C CA . MET B 1 1 ? -19.609 57.5 46.969 1 25.41 1 MET B CA 1
ATOM 773 C C . MET B 1 1 ? -19.453 56.062 46.438 1 25.41 1 MET B C 1
ATOM 775 O O . MET B 1 1 ? -18.594 55.844 45.594 1 25.41 1 MET B O 1
ATOM 779 N N . ALA B 1 2 ? -20.094 55.188 47 1 31.67 2 ALA B N 1
ATOM 780 C CA . ALA B 1 2 ? -19.922 53.75 46.875 1 31.67 2 ALA B CA 1
ATOM 781 C C . ALA B 1 2 ? -20.531 53.219 45.594 1 31.67 2 ALA B C 1
ATOM 783 O O . ALA B 1 2 ? -20.297 52.062 45.219 1 31.67 2 ALA B O 1
ATOM 784 N N . LYS B 1 3 ? -21.344 53.938 45.062 1 43.91 3 LYS B N 1
ATOM 785 C CA . LYS B 1 3 ? -22.156 53.375 43.969 1 43.91 3 LYS B CA 1
ATOM 786 C C . LYS B 1 3 ? -21.406 53.438 42.625 1 43.91 3 LYS B C 1
ATOM 788 O O . LYS B 1 3 ? -21.906 52.969 41.625 1 43.91 3 LYS B O 1
ATOM 793 N N . LYS B 1 4 ? -20.344 54.156 42.469 1 43.22 4 LYS B N 1
ATOM 794 C CA . LYS B 1 4 ? -19.734 54.281 41.156 1 43.22 4 LYS B CA 1
ATOM 795 C C . LYS B 1 4 ? -18.812 53.094 40.875 1 43.22 4 LYS B C 1
ATOM 797 O O . LYS B 1 4 ? -18.344 52.938 39.75 1 43.22 4 LYS B O 1
ATOM 802 N N . LYS B 1 5 ? -18.156 52.375 41.844 1 47.66 5 LYS B N 1
ATOM 803 C CA . LYS B 1 5 ? -17.172 51.344 41.562 1 47.66 5 LYS B CA 1
ATOM 804 C C . LYS B 1 5 ? -17.828 50.125 40.938 1 47.66 5 LYS B C 1
ATOM 806 O O . LYS B 1 5 ? -17.156 49.25 40.406 1 47.66 5 LYS B O 1
ATOM 811 N N . THR B 1 6 ? -19.078 50.031 41.094 1 54.38 6 THR B N 1
ATOM 812 C CA . THR B 1 6 ? -19.672 48.75 40.688 1 54.38 6 THR B CA 1
ATOM 813 C C . THR B 1 6 ? -19.844 48.688 39.188 1 54.38 6 THR B C 1
ATOM 815 O O . THR B 1 6 ? -19.719 47.625 38.562 1 54.38 6 THR B O 1
ATOM 818 N N . ASN B 1 7 ? -19.891 49.812 38.469 1 51.25 7 ASN B N 1
ATOM 819 C CA . ASN B 1 7 ? -20.125 49.719 37.031 1 51.25 7 ASN B CA 1
ATOM 820 C C . ASN B 1 7 ? -18.828 49.406 36.281 1 51.25 7 ASN B C 1
ATOM 822 O O . ASN B 1 7 ? -18.859 48.719 35.25 1 51.25 7 ASN B O 1
ATOM 826 N N . GLU B 1 8 ? -17.719 49.906 36.812 1 48.06 8 GLU B N 1
ATOM 827 C CA . GLU B 1 8 ? -16.469 49.656 36.125 1 48.06 8 GLU B CA 1
ATOM 828 C C . GLU B 1 8 ? -16.062 48.188 36.219 1 48.06 8 GLU B C 1
ATOM 830 O O . GLU B 1 8 ? -15.578 47.594 35.219 1 48.06 8 GLU B O 1
ATOM 835 N N . ALA B 1 9 ? -16.391 47.469 37.344 1 51.78 9 ALA B N 1
ATOM 836 C CA . ALA B 1 9 ? -16.047 46.062 37.438 1 51.78 9 ALA B CA 1
ATOM 837 C C . ALA B 1 9 ? -16.875 45.188 36.5 1 51.78 9 ALA B C 1
ATOM 839 O O . ALA B 1 9 ? -16.391 44.219 35.938 1 51.78 9 ALA B O 1
ATOM 840 N N . LYS B 1 10 ? -18.031 45.688 36.219 1 56.28 10 LYS B N 1
ATOM 841 C CA . LYS B 1 10 ? -18.859 44.906 35.281 1 56.28 10 LYS B CA 1
ATOM 842 C C . LYS B 1 10 ? -18.391 45.094 33.844 1 56.28 10 LYS B C 1
ATOM 844 O O . LYS B 1 10 ? -18.391 44.156 33.062 1 56.28 10 LYS B O 1
ATOM 849 N N . ASN B 1 11 ? -17.891 46.25 33.531 1 54.06 11 ASN B N 1
ATOM 850 C CA . ASN B 1 11 ? -17.406 46.438 32.188 1 54.06 11 ASN B CA 1
ATOM 851 C C . ASN B 1 11 ? -16.078 45.719 31.938 1 54.06 11 ASN B C 1
ATOM 853 O O . ASN B 1 11 ? -15.844 45.188 30.859 1 54.06 11 ASN B O 1
ATOM 857 N N . PHE B 1 12 ? -15.219 45.688 32.969 1 53.94 12 PHE B N 1
ATOM 858 C CA . PHE B 1 12 ? -13.961 44.969 32.844 1 53.94 12 PHE B CA 1
ATOM 859 C C . PHE B 1 12 ? -14.219 43.469 32.688 1 53.94 12 PHE B C 1
ATOM 861 O O . PHE B 1 12 ? -13.555 42.781 31.875 1 53.94 12 PHE B O 1
ATOM 868 N N . LYS B 1 13 ? -15.219 42.875 33.375 1 54.06 13 LYS B N 1
ATOM 869 C CA . LYS B 1 13 ? -15.539 41.469 33.25 1 54.06 13 LYS B CA 1
ATOM 870 C C . LYS B 1 13 ? -16.125 41.156 31.875 1 54.06 13 LYS B C 1
ATOM 872 O O . LYS B 1 13 ? -15.781 40.125 31.281 1 54.06 13 LYS B O 1
ATOM 877 N N . LYS B 1 14 ? -16.828 42.094 31.25 1 57.44 14 LYS B N 1
ATOM 878 C CA . LYS B 1 14 ? -17.391 41.844 29.922 1 57.44 14 LYS B CA 1
ATOM 879 C C . LYS B 1 14 ? -16.312 41.906 28.844 1 57.44 14 LYS B C 1
ATOM 881 O O . LYS B 1 14 ? -16.328 41.094 27.906 1 57.44 14 LYS B O 1
ATOM 886 N N . GLY B 1 15 ? -15.328 42.719 29 1 53.84 15 GLY B N 1
ATOM 887 C CA . GLY B 1 15 ? -14.234 42.781 28.031 1 53.84 15 GLY B CA 1
ATOM 888 C C . GLY B 1 15 ? -13.344 41.562 28.078 1 53.84 15 GLY B C 1
ATOM 889 O O . GLY B 1 15 ? -12.906 41.062 27.047 1 53.84 15 GLY B O 1
ATOM 890 N N . TYR B 1 16 ? -13.156 40.938 29.25 1 56.19 16 TYR B N 1
ATOM 891 C CA . TYR B 1 16 ? -12.367 39.719 29.344 1 56.19 16 TYR B CA 1
ATOM 892 C C . TYR B 1 16 ? -13.141 38.531 28.781 1 56.19 16 TYR B C 1
ATOM 894 O O . TYR B 1 16 ? -12.57 37.688 28.109 1 56.19 16 TYR B O 1
ATOM 902 N N . GLU B 1 17 ? -14.414 38.531 28.906 1 57.62 17 GLU B N 1
ATOM 903 C CA . GLU B 1 17 ? -15.188 37.406 28.344 1 57.62 17 GLU B CA 1
ATOM 904 C C . GLU B 1 17 ? -15.211 37.469 26.812 1 57.62 17 GLU B C 1
ATOM 906 O O . GLU B 1 17 ? -15.156 36.438 26.156 1 57.62 17 GLU B O 1
ATOM 911 N N . SER B 1 18 ? -15.219 38.656 26.328 1 63.69 18 SER B N 1
ATOM 912 C CA . SER B 1 18 ? -15.211 38.75 24.875 1 63.69 18 SER B CA 1
ATOM 913 C C . SER B 1 18 ? -13.859 38.344 24.297 1 63.69 18 SER B C 1
ATOM 915 O O . SER B 1 18 ? -13.805 37.656 23.281 1 63.69 18 SER B O 1
ATOM 917 N N . VAL B 1 19 ? -12.766 38.656 25 1 65.25 19 VAL B N 1
ATOM 918 C CA . VAL B 1 19 ? -11.461 38.219 24.516 1 65.25 19 VAL B CA 1
ATOM 919 C C . VAL B 1 19 ? -11.336 36.719 24.719 1 65.25 19 VAL B C 1
ATOM 921 O O . VAL B 1 19 ? -10.805 36 23.859 1 65.25 19 VAL B O 1
ATOM 924 N N . PHE B 1 20 ? -11.906 36.125 25.781 1 62 20 PHE B N 1
ATOM 925 C CA . PHE B 1 20 ? -11.859 34.688 25.953 1 62 20 PHE B CA 1
ATOM 926 C C . PHE B 1 20 ? -12.727 33.969 24.906 1 62 20 PHE B C 1
ATOM 928 O O . PHE B 1 20 ? -12.352 32.938 24.391 1 62 20 PHE B O 1
ATOM 935 N N . ASP B 1 21 ? -13.852 34.562 24.547 1 58.88 21 ASP B N 1
ATOM 936 C CA . ASP B 1 21 ? -14.688 33.969 23.5 1 58.88 21 ASP B CA 1
ATOM 937 C C . ASP B 1 21 ? -13.984 34.031 22.141 1 58.88 21 ASP B C 1
ATOM 939 O O . ASP B 1 21 ? -14.062 33.094 21.359 1 58.88 21 ASP B O 1
ATOM 943 N N . GLU B 1 22 ? -13.266 35.094 21.859 1 60.03 22 GLU B N 1
ATOM 944 C CA . GLU B 1 22 ? -12.531 35.156 20.594 1 60.03 22 GLU B CA 1
ATOM 945 C C . GLU B 1 22 ? -11.359 34.188 20.594 1 60.03 22 GLU B C 1
ATOM 947 O O . GLU B 1 22 ? -11.094 33.531 19.578 1 60.03 22 GLU B O 1
ATOM 952 N N . ILE B 1 23 ? -10.672 34.031 21.688 1 62 23 ILE B N 1
ATOM 953 C CA . ILE B 1 23 ? -9.609 33.031 21.766 1 62 23 ILE B CA 1
ATOM 954 C C . ILE B 1 23 ? -10.211 31.625 21.719 1 62 23 ILE B C 1
ATOM 956 O O . ILE B 1 23 ? -9.688 30.734 21.031 1 62 23 ILE B O 1
ATOM 960 N N . ASP B 1 24 ? -11.344 31.422 22.391 1 57.06 24 ASP B N 1
ATOM 961 C CA . ASP B 1 24 ? -12.023 30.141 22.266 1 57.06 24 ASP B CA 1
ATOM 962 C C . ASP B 1 24 ? -12.469 29.891 20.828 1 57.06 24 ASP B C 1
ATOM 964 O O . ASP B 1 24 ? -12.336 28.781 20.328 1 57.06 24 ASP B O 1
ATOM 968 N N . PHE B 1 25 ? -13.008 30.922 20.219 1 54.44 25 PHE B N 1
ATOM 969 C CA . PHE B 1 25 ? -13.352 30.812 18.812 1 54.44 25 PHE B CA 1
ATOM 970 C C . PHE B 1 25 ? -12.102 30.516 17.984 1 54.44 25 PHE B C 1
ATOM 972 O O . PHE B 1 25 ? -12.133 29.672 17.094 1 54.44 25 PHE B O 1
ATOM 979 N N . LEU B 1 26 ? -11.055 31.297 18.094 1 57.84 26 LEU B N 1
ATOM 980 C 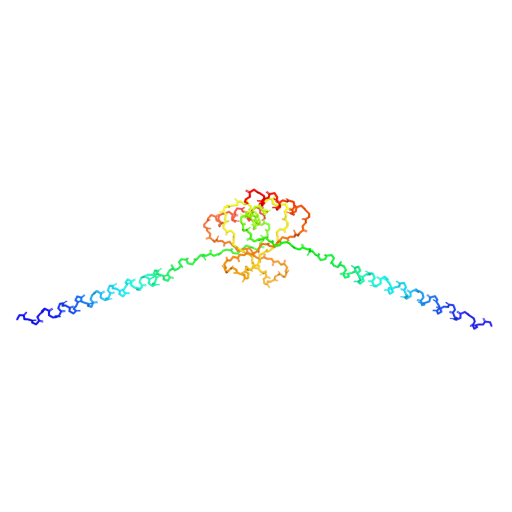CA . LEU B 1 26 ? -9.82 31 17.375 1 57.84 26 LEU B CA 1
ATOM 981 C C . LEU B 1 26 ? -9.32 29.594 17.719 1 57.84 26 LEU B C 1
ATOM 983 O O . LEU B 1 26 ? -8.891 28.859 16.828 1 57.84 26 LEU B O 1
ATOM 987 N N . PHE B 1 27 ? -9.32 29.344 18.969 1 57.78 27 PHE B N 1
ATOM 988 C CA . PHE B 1 27 ? -8.914 28 19.328 1 57.78 27 PHE B CA 1
ATOM 989 C C . PHE B 1 27 ? -9.852 26.969 18.703 1 57.78 27 PHE B C 1
ATOM 991 O O . PHE B 1 27 ? -9.414 25.922 18.234 1 57.78 27 PHE B O 1
ATOM 998 N N . LYS B 1 28 ? -11.172 27.266 18.859 1 54 28 LYS B N 1
ATOM 999 C CA . LYS B 1 28 ? -12.117 26.391 18.188 1 54 28 LYS B CA 1
ATOM 1000 C C . LYS B 1 28 ? -11.914 26.422 16.672 1 54 28 LYS B C 1
ATOM 1002 O O . LYS B 1 28 ? -12.016 25.391 16.016 1 54 28 LYS B O 1
ATOM 1007 N N . ASN B 1 29 ? -11.812 27.609 16.172 1 55.75 29 ASN B N 1
ATOM 1008 C CA . ASN B 1 29 ? -11.461 27.688 14.766 1 55.75 29 ASN B CA 1
ATOM 1009 C C . ASN B 1 29 ? -10.039 27.203 14.508 1 55.75 29 ASN B C 1
ATOM 1011 O O . ASN B 1 29 ? -9.758 26.609 13.469 1 55.75 29 ASN B O 1
ATOM 1015 N N . ILE B 1 30 ? -9.07 27.781 15.227 1 55.09 30 ILE B N 1
ATOM 1016 C CA . ILE B 1 30 ? -7.742 27.188 15.148 1 55.09 30 ILE B CA 1
ATOM 1017 C C . ILE B 1 30 ? -7.793 25.734 15.633 1 55.09 30 ILE B C 1
ATOM 1019 O O . ILE B 1 30 ? -7.109 24.875 15.078 1 55.09 30 ILE B O 1
ATOM 1023 N N . GLY B 1 31 ? -8.391 25.531 16.812 1 50.38 31 GLY B N 1
ATOM 1024 C CA . GLY B 1 31 ? -8.578 24.156 17.266 1 50.38 31 GLY B CA 1
ATOM 1025 C C . GLY B 1 31 ? -9.18 23.25 16.203 1 50.38 31 GLY B C 1
ATOM 1026 O O . GLY B 1 31 ? -8.938 22.047 16.203 1 50.38 31 GLY B O 1
ATOM 1027 N N . LYS B 1 32 ? -10.32 23.797 15.641 1 50.47 32 LYS B N 1
ATOM 1028 C CA . LYS B 1 32 ? -10.891 22.938 14.594 1 50.47 32 LYS B CA 1
ATOM 1029 C C . LYS B 1 32 ? -10.016 22.953 13.344 1 50.47 32 LYS B C 1
ATOM 1031 O O . LYS B 1 32 ? -10.398 22.406 12.305 1 50.47 32 LYS B O 1
ATOM 1036 N N . GLU B 1 33 ? -9.094 23.984 13.117 1 47.03 33 GLU B N 1
ATOM 1037 C CA . GLU B 1 33 ? -8.195 23.781 11.992 1 47.03 33 GLU B CA 1
ATOM 1038 C C . GLU B 1 33 ? -7.445 22.453 12.125 1 47.03 33 GLU B C 1
ATOM 1040 O O . GLU B 1 33 ? -6.395 22.391 12.766 1 47.03 33 GLU B O 1
ATOM 1045 N N . VAL B 1 34 ? -7.93 21.469 12.641 1 50.78 34 VAL B N 1
ATOM 1046 C CA . VAL B 1 34 ? -7.297 20.172 12.43 1 50.78 34 VAL B CA 1
ATOM 1047 C C . VAL B 1 34 ? -6.699 20.109 11.023 1 50.78 34 VAL B C 1
ATOM 1049 O O . VAL B 1 34 ? -7.43 20.156 10.031 1 50.78 34 VAL B O 1
ATOM 1052 N N . ILE B 1 35 ? -5.609 20.953 10.859 1 60.44 35 ILE B N 1
ATOM 1053 C CA . ILE B 1 35 ? -4.957 20.781 9.562 1 60.44 35 ILE B CA 1
ATOM 1054 C C . ILE B 1 35 ? -5.148 19.344 9.07 1 60.44 35 ILE B C 1
ATOM 1056 O O . ILE B 1 35 ? -4.531 18.422 9.594 1 60.44 35 ILE B O 1
ATOM 1060 N N . GLU B 1 36 ? -6.363 19.094 8.648 1 77.75 36 GLU B N 1
ATOM 1061 C CA . GLU B 1 36 ? -6.68 17.797 8.07 1 77.75 36 GLU B CA 1
ATOM 1062 C C . GLU B 1 36 ? -5.691 17.422 6.969 1 77.75 36 GLU B C 1
ATOM 1064 O O . GLU B 1 36 ? -5.344 18.266 6.137 1 77.75 36 GLU B O 1
ATOM 1069 N N . MET B 1 37 ? -4.953 16.375 7.141 1 88.88 37 MET B N 1
ATOM 1070 C CA . MET B 1 37 ? -4.059 15.836 6.117 1 88.88 37 MET B CA 1
ATOM 1071 C C . MET B 1 37 ? -4.812 15.594 4.816 1 88.88 37 MET B C 1
ATOM 1073 O O . MET B 1 37 ? -5.875 14.961 4.816 1 88.88 37 MET B O 1
ATOM 1077 N N . GLU B 1 38 ? -4.402 16.375 3.707 1 95.12 38 GLU B N 1
ATOM 1078 C CA . GLU B 1 38 ? -4.969 16.094 2.393 1 95.12 38 GLU B CA 1
ATOM 1079 C C . GLU B 1 38 ? -4.371 14.82 1.798 1 95.12 38 GLU B C 1
ATOM 1081 O O . GLU B 1 38 ? -3.197 14.516 2.021 1 95.12 38 GLU B O 1
ATOM 1086 N N . THR B 1 39 ? -5.191 14.062 1.032 1 97.5 39 THR B N 1
ATOM 1087 C CA . THR B 1 39 ? -4.715 12.82 0.422 1 97.5 39 THR B CA 1
ATOM 1088 C C . THR B 1 39 ? -4.781 12.914 -1.1 1 97.5 39 THR B C 1
ATOM 1090 O O . THR B 1 39 ? -5.465 13.781 -1.647 1 97.5 39 THR B O 1
ATOM 1093 N N . LYS B 1 40 ? -3.971 12.156 -1.765 1 98.31 40 LYS B N 1
ATOM 1094 C CA . LYS B 1 40 ? -3.951 11.953 -3.211 1 98.31 40 LYS B CA 1
ATOM 1095 C C . LYS B 1 40 ? -4.176 10.484 -3.561 1 98.31 40 LYS B C 1
ATOM 1097 O O . LYS B 1 40 ? -3.506 9.602 -3.018 1 98.31 40 LYS B O 1
ATOM 1102 N N . LYS B 1 41 ? -5.16 10.211 -4.406 1 98.5 41 LYS B N 1
ATOM 1103 C CA . LYS B 1 41 ? -5.434 8.867 -4.918 1 98.5 41 LYS B CA 1
ATOM 1104 C C . LYS B 1 41 ? -4.605 8.578 -6.164 1 98.5 41 LYS B C 1
ATOM 1106 O O . LYS B 1 41 ? -4.555 9.391 -7.086 1 98.5 41 LYS B O 1
ATOM 1111 N N . ILE B 1 42 ? -3.967 7.43 -6.195 1 98.31 42 ILE B N 1
ATOM 1112 C CA . ILE B 1 42 ? -3.219 6.957 -7.355 1 98.31 42 ILE B CA 1
ATOM 1113 C C . ILE B 1 42 ? -3.795 5.625 -7.832 1 98.31 42 ILE B C 1
ATOM 1115 O O . ILE B 1 42 ? -3.791 4.641 -7.094 1 98.31 42 ILE B O 1
ATOM 1119 N N . PHE B 1 43 ? -4.211 5.574 -9.102 1 97.06 43 PHE B N 1
ATOM 1120 C CA . PHE B 1 43 ? -4.965 4.438 -9.617 1 97.06 43 PHE B CA 1
ATOM 1121 C C . PHE B 1 43 ? -4.035 3.441 -10.305 1 97.06 43 PHE B C 1
ATOM 1123 O O . PHE B 1 43 ? -4.309 2.238 -10.312 1 97.06 43 PHE B O 1
ATOM 1130 N N . LYS B 1 44 ? -3.084 3.934 -10.93 1 96.94 44 LYS B N 1
ATOM 1131 C CA . LYS B 1 44 ? -2.172 3.037 -11.633 1 96.94 44 LYS B CA 1
ATOM 1132 C C . LYS B 1 44 ? -1.206 2.363 -10.656 1 96.94 44 LYS B C 1
ATOM 1134 O O . LYS B 1 44 ? -0.346 3.023 -10.07 1 96.94 44 LYS B O 1
ATOM 1139 N N . ARG B 1 45 ? -1.268 1.081 -10.5 1 97.06 45 ARG B N 1
ATOM 1140 C CA . ARG B 1 45 ? -0.51 0.279 -9.539 1 97.06 45 ARG B CA 1
ATOM 1141 C C . ARG B 1 45 ? 0.99 0.434 -9.766 1 97.06 45 ARG B C 1
ATOM 1143 O O . ARG B 1 45 ? 1.75 0.609 -8.805 1 97.06 45 ARG B O 1
ATOM 1150 N N . ALA B 1 46 ? 1.437 0.38 -11.031 1 96.44 46 ALA B N 1
ATOM 1151 C CA . ALA B 1 46 ? 2.865 0.466 -11.32 1 96.44 46 ALA B CA 1
ATOM 1152 C C . ALA B 1 46 ? 3.451 1.779 -10.812 1 96.44 46 ALA B C 1
ATOM 1154 O O . ALA B 1 46 ? 4.551 1.8 -10.25 1 96.44 46 ALA B O 1
ATOM 1155 N N . ILE B 1 47 ? 2.783 2.865 -10.953 1 97.25 47 ILE B N 1
ATOM 1156 C CA . ILE B 1 47 ? 3.221 4.18 -10.5 1 97.25 47 ILE B CA 1
ATOM 1157 C C . ILE B 1 47 ? 3.232 4.223 -8.969 1 97.25 47 ILE B C 1
ATOM 1159 O O . ILE B 1 47 ? 4.191 4.703 -8.359 1 97.25 47 ILE B O 1
ATOM 1163 N N . ALA B 1 48 ? 2.162 3.717 -8.336 1 98.25 48 ALA B N 1
ATOM 1164 C CA . ALA B 1 48 ? 2.061 3.711 -6.883 1 98.25 48 ALA B CA 1
ATOM 1165 C C . ALA B 1 48 ? 3.215 2.936 -6.254 1 98.25 48 ALA B C 1
ATOM 1167 O O . ALA B 1 48 ? 3.832 3.4 -5.293 1 98.25 48 ALA B O 1
ATOM 1168 N N . LEU B 1 49 ? 3.504 1.731 -6.809 1 98.19 49 LEU B N 1
ATOM 1169 C CA . LEU B 1 49 ? 4.555 0.894 -6.242 1 98.19 49 LEU B CA 1
ATOM 1170 C C . LEU B 1 49 ? 5.922 1.555 -6.398 1 98.19 49 LEU B C 1
ATOM 1172 O O . LEU B 1 49 ? 6.793 1.406 -5.539 1 98.19 49 LEU B O 1
ATOM 1176 N N . GLU B 1 50 ? 6.125 2.301 -7.5 1 97.62 50 GLU B N 1
ATOM 1177 C CA . GLU B 1 50 ? 7.363 3.057 -7.66 1 97.62 50 GLU B CA 1
ATOM 1178 C C . GLU B 1 50 ? 7.48 4.156 -6.609 1 97.62 50 GLU B C 1
ATOM 1180 O O . GLU B 1 50 ? 8.555 4.363 -6.035 1 97.62 50 GLU B O 1
ATOM 1185 N N . LEU B 1 51 ? 6.469 4.836 -6.344 1 98.19 51 LEU B N 1
ATOM 1186 C CA . LEU B 1 51 ? 6.449 5.898 -5.348 1 98.19 51 LEU B CA 1
ATOM 1187 C C . LEU B 1 51 ? 6.719 5.336 -3.953 1 98.19 51 LEU B C 1
ATOM 1189 O O . LEU B 1 51 ? 7.441 5.949 -3.162 1 98.19 51 LEU B O 1
ATOM 1193 N N . ILE B 1 52 ? 6.125 4.168 -3.604 1 98.44 52 ILE B N 1
ATOM 1194 C CA . ILE B 1 52 ? 6.371 3.537 -2.311 1 98.44 52 ILE B CA 1
ATOM 1195 C C . ILE B 1 52 ? 7.84 3.133 -2.205 1 98.44 52 ILE B C 1
ATOM 1197 O O . ILE B 1 52 ? 8.484 3.371 -1.181 1 98.44 52 ILE B O 1
ATOM 1201 N N . ALA B 1 53 ? 8.367 2.566 -3.303 1 97.69 53 ALA B N 1
ATOM 1202 C CA . ALA B 1 53 ? 9.742 2.07 -3.314 1 97.69 53 ALA B CA 1
ATOM 1203 C C . ALA B 1 53 ? 10.734 3.209 -3.131 1 97.69 53 ALA B C 1
ATOM 1205 O O . ALA B 1 53 ? 11.836 3.004 -2.605 1 97.69 53 ALA B O 1
ATOM 1206 N N . SER B 1 54 ? 10.359 4.387 -3.51 1 96.81 54 SER B N 1
ATOM 1207 C CA . SER B 1 54 ? 11.258 5.527 -3.398 1 96.81 54 SER B CA 1
ATOM 1208 C C . SER B 1 54 ? 11.5 5.902 -1.941 1 96.81 54 SER B C 1
ATOM 1210 O O . SER B 1 54 ? 12.453 6.617 -1.63 1 96.81 54 SER B O 1
ATOM 1212 N N . LYS B 1 55 ? 10.547 5.57 -1.02 1 96.19 55 LYS B N 1
ATOM 1213 C CA . LYS B 1 55 ? 10.602 5.824 0.417 1 96.19 55 LYS B CA 1
ATOM 1214 C C . LYS B 1 55 ? 10.523 7.32 0.713 1 96.19 55 LYS B C 1
ATOM 1216 O O . LYS B 1 55 ? 10.828 7.758 1.824 1 96.19 55 LYS B O 1
ATOM 1221 N N . LYS B 1 56 ? 10.078 8.125 -0.249 1 97.38 56 LYS B N 1
ATOM 1222 C CA . LYS B 1 56 ? 10.039 9.578 -0.129 1 97.38 56 LYS B CA 1
ATOM 1223 C C . LYS B 1 56 ? 8.633 10.055 0.239 1 97.38 56 LYS B C 1
ATOM 1225 O O . LYS B 1 56 ? 8.461 11.188 0.694 1 97.38 56 LYS B O 1
ATOM 1230 N N . HIS B 1 57 ? 7.695 9.281 -0.02 1 98.38 57 HIS B N 1
ATOM 1231 C CA . HIS B 1 57 ? 6.305 9.703 0.087 1 98.38 57 HIS B CA 1
ATOM 1232 C C . HIS B 1 57 ? 5.559 8.883 1.133 1 98.38 57 HIS B C 1
ATOM 1234 O O . HIS B 1 57 ? 5.875 7.711 1.35 1 98.38 57 HIS B O 1
ATOM 1240 N N . ASN B 1 58 ? 4.633 9.484 1.762 1 97.5 58 ASN B N 1
ATOM 1241 C CA . ASN B 1 58 ? 3.854 8.828 2.807 1 97.5 58 ASN B CA 1
ATOM 1242 C C . ASN B 1 58 ? 2.68 8.047 2.225 1 97.5 58 ASN B C 1
ATOM 1244 O O . ASN B 1 58 ? 1.598 8.602 2.025 1 97.5 58 ASN B O 1
ATOM 1248 N N . PHE B 1 59 ? 2.982 6.809 1.95 1 98.62 59 PHE B N 1
ATOM 1249 C CA . PHE B 1 59 ? 1.909 5.891 1.59 1 98.62 59 PHE B CA 1
ATOM 1250 C C . PHE B 1 59 ? 1.065 5.539 2.811 1 98.62 59 PHE B C 1
ATOM 1252 O O . PHE B 1 59 ? 1.601 5.168 3.855 1 98.62 59 PHE B O 1
ATOM 1259 N N . LEU B 1 60 ? -0.217 5.641 2.701 1 97.38 60 LEU B N 1
ATOM 1260 C CA . LEU B 1 60 ? -1.086 5.488 3.863 1 97.38 60 LEU B CA 1
ATOM 1261 C C . LEU B 1 60 ? -1.78 4.129 3.848 1 97.38 60 LEU B C 1
ATOM 1263 O O . LEU B 1 60 ? -1.604 3.326 4.766 1 97.38 60 LEU B O 1
ATOM 1267 N N . TYR B 1 61 ? -2.59 3.844 2.916 1 97.94 61 TYR B N 1
ATOM 1268 C CA . TYR B 1 61 ? -3.357 2.611 2.781 1 97.94 61 TYR B CA 1
ATOM 1269 C C . TYR B 1 61 ? -3.912 2.465 1.369 1 97.94 61 TYR B C 1
ATOM 1271 O O . TYR B 1 61 ? -3.637 3.295 0.499 1 97.94 61 TYR B O 1
ATOM 1279 N N . THR B 1 62 ? -4.594 1.366 1.09 1 98.5 62 THR B N 1
ATOM 1280 C CA . THR B 1 62 ? -5.328 1.19 -0.157 1 98.5 62 THR B CA 1
ATOM 1281 C C . THR B 1 62 ? -6.828 1.099 0.109 1 98.5 62 THR B C 1
ATOM 1283 O O . THR B 1 62 ? -7.25 0.82 1.233 1 98.5 62 THR B O 1
ATOM 1286 N N . GLU B 1 63 ? -7.598 1.364 -0.855 1 96.69 63 GLU B N 1
ATOM 1287 C CA . GLU B 1 63 ? -9.031 1.105 -0.891 1 96.69 63 GLU B CA 1
ATOM 1288 C C . GLU B 1 63 ? -9.43 0.354 -2.158 1 96.69 63 GLU B C 1
ATOM 1290 O O . GLU B 1 63 ? -8.758 0.464 -3.186 1 96.69 63 GLU B O 1
ATOM 1295 N N . PRO B 1 64 ? -10.477 -0.457 -2.047 1 95.06 64 PRO B N 1
ATOM 1296 C CA . PRO B 1 64 ? -10.961 -1.067 -3.287 1 95.06 64 PRO B CA 1
ATOM 1297 C C . PRO B 1 64 ? -11.375 -0.033 -4.328 1 95.06 64 PRO B C 1
ATOM 1299 O O . PRO B 1 64 ? -11.961 0.996 -3.982 1 95.06 64 PRO B O 1
ATOM 1302 N N . ASN B 1 65 ? -10.914 -0.335 -5.629 1 95.75 65 ASN B N 1
ATOM 1303 C CA . ASN B 1 65 ? -11.461 0.468 -6.719 1 95.75 65 ASN B CA 1
ATOM 1304 C C . ASN B 1 65 ? -12.953 0.231 -6.898 1 95.75 65 ASN B C 1
ATOM 1306 O O . ASN B 1 65 ? -13.383 -0.9 -7.137 1 95.75 65 ASN B O 1
ATOM 1310 N N . ARG B 1 66 ? -13.688 1.201 -6.742 1 93.56 66 ARG B N 1
ATOM 1311 C CA . ARG B 1 66 ? -15.141 1.064 -6.754 1 93.56 66 ARG B CA 1
ATOM 1312 C C . ARG B 1 66 ? -15.648 0.78 -8.164 1 93.56 66 ARG B C 1
ATOM 1314 O O . ARG B 1 66 ? -16.734 0.207 -8.328 1 93.56 66 ARG B O 1
ATOM 1321 N N . ASN B 1 67 ? -14.867 1.171 -9.18 1 92.88 67 ASN B N 1
ATOM 1322 C CA . ASN B 1 67 ? -15.281 1.026 -10.57 1 92.88 67 ASN B CA 1
ATOM 1323 C C . ASN B 1 67 ? -14.703 -0.238 -11.195 1 92.88 67 ASN B C 1
ATOM 1325 O O . ASN B 1 67 ? -15.211 -0.713 -12.219 1 92.88 67 ASN B O 1
ATOM 1329 N N . LYS B 1 68 ? -13.594 -0.729 -10.719 1 92.31 68 LYS B N 1
ATOM 1330 C CA . LYS B 1 68 ? -12.914 -1.902 -11.25 1 92.31 68 LYS B CA 1
ATOM 1331 C C . LYS B 1 68 ? -12.633 -2.926 -10.156 1 92.31 68 LYS B C 1
ATOM 1333 O O . LYS B 1 68 ? -11.656 -2.801 -9.414 1 92.31 68 LYS B O 1
ATOM 1338 N N . THR B 1 69 ? -13.445 -3.957 -10.219 1 90 69 THR B N 1
ATOM 1339 C CA . THR B 1 69 ? -13.336 -5.008 -9.211 1 90 69 THR B CA 1
ATOM 1340 C C . THR B 1 69 ? -11.945 -5.652 -9.258 1 90 69 THR B C 1
ATOM 1342 O O . THR B 1 69 ? -11.414 -5.914 -10.336 1 90 69 THR B O 1
ATOM 1345 N N . GLY B 1 70 ? -11.344 -5.91 -8.117 1 89.12 70 GLY B N 1
ATOM 1346 C CA . GLY B 1 70 ? -10.062 -6.59 -8.031 1 89.12 70 GLY B CA 1
ATOM 1347 C C . GLY B 1 70 ? -8.883 -5.641 -8.055 1 89.12 70 GLY B C 1
ATOM 1348 O O . GLY B 1 70 ? -7.742 -6.059 -7.836 1 89.12 70 GLY B O 1
ATOM 1349 N N . PHE B 1 71 ? -9.273 -4.383 -8.312 1 94.12 71 PHE B N 1
ATOM 1350 C CA . PHE B 1 71 ? -8.203 -3.389 -8.32 1 94.12 71 PHE B CA 1
ATOM 1351 C C . PHE B 1 71 ? -8.258 -2.521 -7.07 1 94.12 71 PHE B C 1
ATOM 1353 O O . PHE B 1 71 ? -9.328 -2.344 -6.477 1 94.12 71 PHE B O 1
ATOM 1360 N N . SER B 1 72 ? -7.133 -2.094 -6.695 1 96.12 72 SER B N 1
ATOM 1361 C CA . SER B 1 72 ? -7.008 -1.218 -5.535 1 96.12 72 SER B CA 1
ATOM 1362 C C . SER B 1 72 ? -6.539 0.175 -5.941 1 96.12 72 SER B C 1
ATOM 1364 O O . SER B 1 72 ? -5.797 0.326 -6.914 1 96.12 72 SER B O 1
ATOM 1366 N N . VAL B 1 73 ? -7.039 1.167 -5.207 1 98.62 73 VAL B N 1
ATOM 1367 C CA . VAL B 1 73 ? -6.566 2.545 -5.277 1 98.62 73 VAL B CA 1
ATOM 1368 C C . VAL B 1 73 ? -5.598 2.816 -4.125 1 98.62 73 VAL B C 1
ATOM 1370 O O . VAL B 1 73 ? -5.852 2.42 -2.986 1 98.62 73 VAL B O 1
ATOM 1373 N N . PHE B 1 74 ? -4.445 3.459 -4.414 1 98.69 74 PHE B N 1
ATOM 1374 C CA . PHE B 1 74 ? -3.404 3.738 -3.432 1 98.69 74 PHE B CA 1
ATOM 1375 C C . PHE B 1 74 ? -3.525 5.164 -2.902 1 98.69 74 PHE B C 1
ATOM 1377 O O . PHE B 1 74 ? -3.584 6.117 -3.682 1 98.69 74 PHE B O 1
ATOM 1384 N N . ILE B 1 75 ? -3.607 5.309 -1.549 1 98.5 75 ILE B N 1
ATOM 1385 C CA . ILE B 1 75 ? -3.822 6.602 -0.906 1 98.5 75 ILE B CA 1
ATOM 1386 C C . ILE B 1 75 ? -2.514 7.098 -0.297 1 98.5 75 ILE B C 1
ATOM 1388 O O . ILE B 1 75 ? -1.919 6.426 0.547 1 98.5 75 ILE B O 1
ATOM 1392 N N . PHE B 1 76 ? -2.062 8.234 -0.81 1 98.69 76 PHE B N 1
ATOM 1393 C CA . PHE B 1 76 ? -0.877 8.906 -0.296 1 98.69 76 PHE B CA 1
ATOM 1394 C C . PHE B 1 76 ? -1.253 10.219 0.385 1 98.69 76 PHE B C 1
ATOM 1396 O O . PHE B 1 76 ? -2.299 10.805 0.087 1 98.69 76 PHE B O 1
ATOM 1403 N N . GLU B 1 77 ? -0.399 10.617 1.283 1 97.19 77 GLU B N 1
ATOM 1404 C CA . GLU B 1 77 ? -0.442 12.023 1.676 1 97.19 77 GLU B CA 1
ATOM 1405 C C . GLU B 1 77 ? -0.114 12.93 0.497 1 97.19 77 GLU B C 1
ATOM 1407 O O . GLU B 1 77 ? 0.856 12.695 -0.226 1 97.19 77 GLU B O 1
ATOM 1412 N N . LYS B 1 78 ? -0.934 13.906 0.305 1 97.69 78 LYS B N 1
ATOM 1413 C CA . LYS B 1 78 ? -0.707 14.867 -0.772 1 97.69 78 LYS B CA 1
ATOM 1414 C C . LYS B 1 78 ? 0.318 15.922 -0.364 1 97.69 78 LYS B C 1
ATOM 1416 O O . LYS B 1 78 ? 0.075 16.703 0.553 1 97.69 78 LYS B O 1
ATOM 1421 N N . THR B 1 79 ? 1.401 15.992 -0.944 1 97.31 79 THR B N 1
ATOM 1422 C CA . THR B 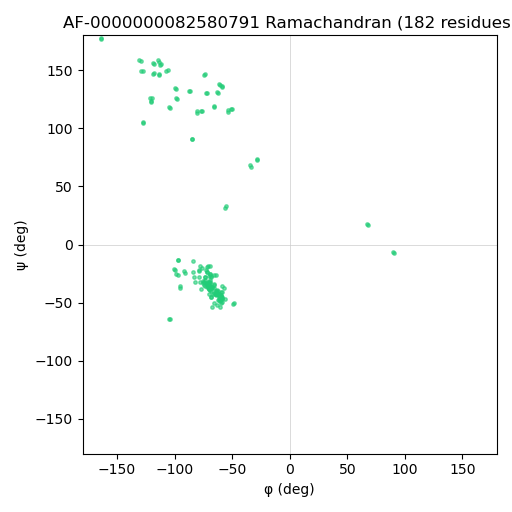1 79 ? 2.439 17 -0.757 1 97.31 79 THR B CA 1
ATOM 1423 C C . THR B 1 79 ? 2.895 17.562 -2.102 1 97.31 79 THR B C 1
ATOM 1425 O O . THR B 1 79 ? 2.709 16.922 -3.141 1 97.31 79 THR B O 1
ATOM 1428 N N . PRO B 1 80 ? 3.477 18.719 -2.059 1 97.25 80 PRO B N 1
ATOM 1429 C CA . PRO B 1 80 ? 4.023 19.266 -3.305 1 97.25 80 PRO B CA 1
ATOM 1430 C C . PRO B 1 80 ? 5.066 18.344 -3.941 1 97.25 80 PRO B C 1
ATOM 1432 O O . PRO B 1 80 ? 5.117 18.219 -5.168 1 97.25 80 PRO B O 1
ATOM 1435 N N . GLU B 1 81 ? 5.875 17.656 -3.172 1 98.06 81 GLU B N 1
ATOM 1436 C CA . GLU B 1 81 ? 6.898 16.75 -3.666 1 98.06 81 GLU B CA 1
ATOM 1437 C C . GLU B 1 81 ? 6.266 15.547 -4.367 1 98.06 81 GLU B C 1
ATOM 1439 O O . GLU B 1 81 ? 6.746 15.109 -5.418 1 98.06 81 GLU B O 1
ATOM 1444 N N . LEU B 1 82 ? 5.23 15 -3.795 1 98.31 82 LEU B N 1
ATOM 1445 C CA . LEU B 1 82 ? 4.531 13.891 -4.426 1 98.31 82 LEU B CA 1
ATOM 1446 C C . LEU B 1 82 ? 3.996 14.289 -5.797 1 98.31 82 LEU B C 1
ATOM 1448 O O . LEU B 1 82 ? 4.145 13.547 -6.766 1 98.31 82 LEU B O 1
ATOM 1452 N N . LEU B 1 83 ? 3.389 15.461 -5.828 1 97.81 83 LEU B N 1
ATOM 1453 C CA . LEU B 1 83 ? 2.779 15.922 -7.07 1 97.81 83 LEU B CA 1
ATOM 1454 C C . LEU B 1 83 ? 3.834 16.125 -8.156 1 97.81 83 LEU B C 1
ATOM 1456 O O . LEU B 1 83 ? 3.598 15.797 -9.32 1 97.81 83 LEU B O 1
ATOM 1460 N N . THR B 1 84 ? 4.965 16.641 -7.816 1 97.38 84 THR B N 1
ATOM 1461 C CA . THR B 1 84 ? 6.074 16.812 -8.75 1 97.38 84 THR B CA 1
ATOM 1462 C C . THR B 1 84 ? 6.539 15.461 -9.289 1 97.38 84 THR B C 1
ATOM 1464 O O . THR B 1 84 ? 6.695 15.289 -10.5 1 97.38 84 THR B O 1
ATOM 1467 N N . ASP B 1 85 ? 6.711 14.469 -8.43 1 97.5 85 ASP B N 1
ATOM 1468 C CA . ASP B 1 85 ? 7.195 13.156 -8.852 1 97.5 85 ASP B CA 1
ATOM 1469 C C . ASP B 1 85 ? 6.145 12.43 -9.688 1 97.5 85 ASP B C 1
ATOM 1471 O O . ASP B 1 85 ? 6.48 11.711 -10.633 1 97.5 85 ASP B O 1
ATOM 1475 N N . LEU B 1 86 ? 4.895 12.602 -9.367 1 97.12 86 LEU B N 1
ATOM 1476 C CA . LEU B 1 86 ? 3.814 12.023 -10.164 1 97.12 86 LEU B CA 1
ATOM 1477 C C . LEU B 1 86 ? 3.85 12.547 -11.594 1 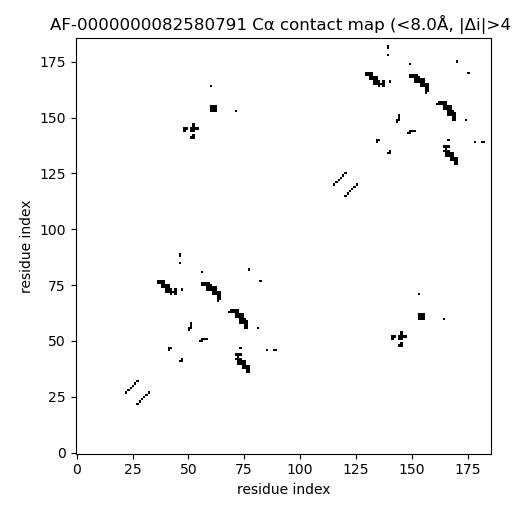97.12 86 LEU B C 1
ATOM 1479 O O . LEU B 1 86 ? 3.686 11.781 -12.547 1 97.12 86 LEU B O 1
ATOM 1483 N N . THR B 1 87 ? 4.059 13.805 -11.703 1 95.88 87 THR B N 1
ATOM 1484 C CA . THR B 1 87 ? 4.109 14.422 -13.023 1 95.88 87 THR B CA 1
ATOM 1485 C C . THR B 1 87 ? 5.254 13.828 -13.852 1 95.88 87 THR B C 1
ATOM 1487 O O . THR B 1 87 ? 5.078 13.523 -15.031 1 95.88 87 THR B O 1
ATOM 1490 N N . LYS B 1 88 ? 6.375 13.633 -13.297 1 95.25 88 LYS B N 1
ATOM 1491 C CA . LYS B 1 88 ? 7.531 13.055 -13.977 1 95.25 88 LYS B CA 1
ATOM 1492 C C . LYS B 1 88 ? 7.246 11.617 -14.422 1 95.25 88 LYS B C 1
ATOM 1494 O O . LYS B 1 88 ? 7.605 11.227 -15.531 1 95.25 88 LYS B O 1
ATOM 1499 N N . LEU B 1 89 ? 6.586 10.836 -13.531 1 94.69 89 LEU B N 1
ATOM 1500 C CA . LEU B 1 89 ? 6.344 9.422 -13.789 1 94.69 89 LEU B CA 1
ATOM 1501 C C . LEU B 1 89 ? 5.262 9.242 -14.844 1 94.69 89 LEU B C 1
ATOM 1503 O O . LEU B 1 89 ? 5.258 8.242 -15.57 1 94.69 89 LEU B O 1
ATOM 1507 N N . THR B 1 90 ? 4.398 10.18 -14.914 1 90.81 90 THR B N 1
ATOM 1508 C CA . THR B 1 90 ? 3.275 10.008 -15.836 1 90.81 90 THR B CA 1
ATOM 1509 C C . THR B 1 90 ? 3.6 10.609 -17.203 1 90.81 90 THR B C 1
ATOM 1511 O O . THR B 1 90 ? 2.928 10.312 -18.188 1 90.81 90 THR B O 1
ATOM 1514 N N . GLN B 1 91 ? 4.504 11.516 -17.234 1 85.75 91 GLN B N 1
ATOM 1515 C CA . GLN B 1 91 ? 4.957 12.031 -18.516 1 85.75 91 GLN B CA 1
ATOM 1516 C C . GLN B 1 91 ? 5.738 10.977 -19.297 1 85.75 91 GLN B C 1
ATOM 1518 O O . GLN B 1 91 ? 5.719 10.961 -20.531 1 85.75 91 GLN B O 1
ATOM 1523 N N . HIS B 1 92 ? 6.352 10.062 -18.703 1 65.94 92 HIS B N 1
ATOM 1524 C CA . HIS B 1 92 ? 7.191 9.07 -19.359 1 65.94 92 HIS B CA 1
ATOM 1525 C C . HIS B 1 92 ? 6.434 7.77 -19.594 1 65.94 92 HIS B C 1
ATOM 1527 O O . HIS B 1 92 ? 6.906 6.891 -20.312 1 65.94 92 HIS B O 1
ATOM 1533 N N . ASN B 1 93 ? 5.32 7.586 -19 1 54.06 93 ASN B N 1
ATOM 1534 C CA . ASN B 1 93 ? 4.582 6.355 -19.281 1 54.06 93 ASN B CA 1
ATOM 1535 C C . ASN B 1 93 ? 3.396 6.613 -20.203 1 54.06 93 ASN B C 1
ATOM 1537 O O . ASN B 1 93 ? 2.711 7.629 -20.078 1 54.06 93 ASN B O 1
#

Secondary structure (DSSP, 8-state):
-THHHHHHHHHHHHHHHHHHHHHHHHHHHHHS------EEEE--HHHHHHHHHTT-S-EEEEEE-SSSTT-EEEEEE--HHHHHHHHHHHH--/-TTSHHHHHHHHHHHHHHHHHHHHHHHHHHHS------EEEE--HHHHHHHHHTT-S-EEEEEE-SSSTT-EEEEEE--HHHHHHHHHHHH--

pLDDT: mean 79.19, std 21.39, range [25.41, 98.69]

Nearest PDB structures (foldseek):
  8yld-assembly1_x  TM=5.626E-01  e=2.009E+00  Saccharomyces cerevisiae S288C
  2zho-assembly3_E  TM=5.126E-01  e=2.009E+00  Thermus thermophilus
  7ls1-assembly1_m  TM=4.916E-01  e=4.637E+00  Mus musculus
  1k4j-assembly1_A  TM=4.539E-01  e=4.945E+00  Pantoea stewartii subsp. stewartii
  1kzf-assembly1_A  TM=4.064E-01  e=5.274E+00  Pantoea stewartii subsp. stewartii

Radius of gyration: 33.12 Å; Cα contacts (8 Å, |Δi|>4): 183; chains: 2; bounding box: 45×123×77 Å

Foldseek 3Di:
DPPVVVVVVVVVVVVVVVVVVVVVVCCCVVVVCPVPFDKDKDFDPVLLVVVVVVVPWAWDDWDADPVDGPGIITITGDDPVVVVSSVVVVVVD/DPPPVVVVVVVVVVVVVVVVVVVVVCCVVVVVCPVPFDKDKDFDPVLLVVVVVVVPWAWDDWDADPVDGPGIITITGDDPVVVVSSVVVVVVD